Protein AF-A0A9P7WQH1-F1 (afdb_monomer)

Nearest PDB structures (foldseek):
  8s9p-assembly1_B  TM=4.451E-01  e=8.766E-03  Homo sapiens
  8tid-assembly1_w  TM=3.479E-01  e=2.066E-03  Tetrahymena thermophila
  6h9o-assembly1_A  TM=3.439E-01  e=3.437E-01  Escherichia coli K-12
  6h9o-assembly2_C  TM=2.510E-01  e=3.437E-01  Escherichia coli K-12
  8hhh-assembly1_Q  TM=2.451E-01  e=7.485E-01  Escherichia coli K-12

Sequence (245 aa):
MNVFSFVPTEDGGFFISSFSSTSWENIPPALNLAAKNAHSAGERFSSVSVGLDGNYFMATRKGNVQYGYTDFPHILKIIEDDNIANPTGALSINHFRWVTFAPDQEGFFACYVLSDGTERYGWDKIPESLEKVVENRSSISCVSMGQNGSWVVLSPGEEPMWERVPQKLEEILMQPEPVKSVYLSLDDERQWFMEYEDGRTLMLTPNAWNKKIKPHLDDPDTTALELEYAYALQANVGSSSYRVF

pLDDT: mean 84.39, std 17.13, range [31.58, 98.62]

Mean predicted aligned error: 7.85 Å

Radius of gyration: 18.53 Å; Cα contacts (8 Å, |Δi|>4): 446; chains: 1; bounding box: 40×56×44 Å

Secondary structure (DSSP, 8-state):
--EEEEE-STT-EEEEE-SS-EEEES--HHHHHHHHHHHHTT--EEEEEE-TTS-EEEEETTS-EEE--TTHHHHHHHHHHH-TT--SS---GGGEEEEEE-TTSS-EEEEEE-TTS-EEEEEES--HHHHHHHHT-S--SEEEE-GGG-EEEE-TTS--EEES--HHHHHHHTSS--EEEEEE-SS-TT-EEEEETTS-EEEE--HHHHHHHGGGSS-GGGHHHHHHHHHHHHHHTT-------

Structure (mmCIF, N/CA/C/O backbone):
data_AF-A0A9P7WQH1-F1
#
_entry.id   AF-A0A9P7WQH1-F1
#
loop_
_atom_site.group_PDB
_atom_site.id
_atom_site.type_symbol
_atom_site.label_atom_id
_atom_site.label_alt_id
_atom_site.label_comp_id
_atom_site.label_asym_id
_atom_site.label_entity_id
_atom_site.label_seq_id
_atom_site.pdbx_PDB_ins_code
_atom_site.Cartn_x
_atom_site.Cartn_y
_atom_site.Cartn_z
_atom_site.occupancy
_atom_site.B_iso_or_equiv
_atom_site.auth_seq_id
_atom_site.auth_comp_id
_atom_site.auth_asym_id
_atom_site.auth_atom_id
_atom_site.pdbx_PDB_model_num
ATOM 1 N N . MET A 1 1 ? 6.274 9.490 9.698 1.00 80.50 1 MET A N 1
ATOM 2 C CA . MET A 1 1 ? 5.250 8.842 8.848 1.00 80.50 1 MET A CA 1
ATOM 3 C C . MET A 1 1 ? 6.013 7.927 7.952 1.00 80.50 1 MET A C 1
ATOM 5 O O . MET A 1 1 ? 6.793 8.421 7.137 1.00 80.50 1 MET A O 1
ATOM 9 N N . ASN A 1 2 ? 5.799 6.637 8.141 1.00 91.38 2 ASN A N 1
ATOM 10 C CA . ASN A 1 2 ? 6.473 5.646 7.343 1.00 91.38 2 ASN A CA 1
ATOM 11 C C . ASN A 1 2 ? 5.650 5.406 6.072 1.00 91.38 2 ASN A C 1
ATOM 13 O O . ASN A 1 2 ? 4.421 5.374 6.088 1.00 91.38 2 ASN A O 1
ATOM 17 N N . VAL A 1 3 ? 6.343 5.294 4.949 1.00 95.19 3 VAL A N 1
ATOM 18 C CA . VAL A 1 3 ? 5.818 4.744 3.704 1.00 95.19 3 VAL A CA 1
ATOM 19 C C . VAL A 1 3 ? 6.344 3.325 3.643 1.00 95.19 3 VAL A C 1
ATOM 21 O O . VAL A 1 3 ? 7.560 3.138 3.649 1.00 95.19 3 VAL A O 1
ATOM 24 N N . PHE A 1 4 ? 5.447 2.349 3.604 1.00 97.12 4 PHE A N 1
ATOM 25 C CA . PHE A 1 4 ? 5.801 0.940 3.516 1.00 97.12 4 PHE A CA 1
ATOM 26 C C . PHE A 1 4 ? 5.142 0.315 2.284 1.00 97.12 4 PHE A C 1
ATOM 28 O O . PHE A 1 4 ? 4.069 0.737 1.872 1.00 97.12 4 PHE A O 1
ATOM 35 N N . SER A 1 5 ? 5.779 -0.680 1.681 1.00 97.56 5 SER A N 1
ATOM 36 C CA . SER A 1 5 ? 5.143 -1.557 0.698 1.00 97.56 5 SER A CA 1
ATOM 37 C C . SER A 1 5 ? 5.797 -2.921 0.769 1.00 97.56 5 SER A C 1
ATOM 39 O O . SER A 1 5 ? 7.025 -3.014 0.753 1.00 97.56 5 SER A O 1
ATOM 41 N N . PHE A 1 6 ? 4.985 -3.973 0.767 1.00 97.25 6 PHE A N 1
ATOM 42 C CA . PHE A 1 6 ? 5.465 -5.289 0.368 1.00 97.25 6 PHE A CA 1
ATOM 43 C C . PHE A 1 6 ? 5.782 -5.281 -1.126 1.00 97.25 6 PHE A C 1
ATOM 45 O O . PHE A 1 6 ? 5.206 -4.501 -1.891 1.00 97.25 6 PHE A O 1
ATOM 52 N N . VAL A 1 7 ? 6.734 -6.115 -1.521 1.00 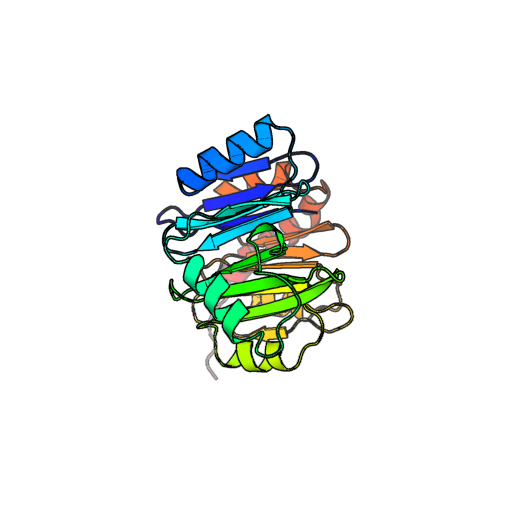96.25 7 VAL A N 1
ATOM 53 C CA . VAL A 1 7 ? 7.121 -6.304 -2.913 1.00 96.25 7 VAL A CA 1
ATOM 54 C C 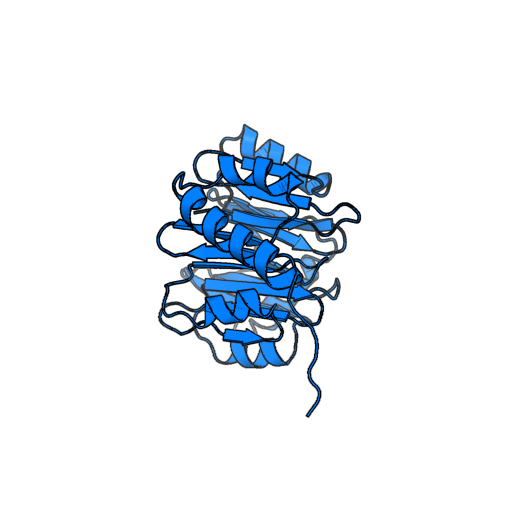. VAL A 1 7 ? 6.930 -7.778 -3.230 1.00 96.25 7 VAL A C 1
ATOM 56 O O . VAL A 1 7 ? 7.733 -8.596 -2.773 1.00 96.25 7 VAL A O 1
ATOM 59 N N . PRO A 1 8 ? 5.890 -8.120 -3.999 1.00 92.50 8 PRO A N 1
ATOM 60 C CA . PRO A 1 8 ? 5.596 -9.505 -4.295 1.00 92.50 8 PRO A CA 1
ATOM 61 C C . PRO A 1 8 ? 6.605 -10.057 -5.300 1.00 92.50 8 PRO A C 1
ATOM 63 O O . PRO A 1 8 ? 6.511 -9.815 -6.501 1.00 92.50 8 PRO A O 1
ATOM 66 N N . THR A 1 9 ? 7.609 -10.770 -4.804 1.00 89.06 9 THR A N 1
ATOM 67 C CA . THR A 1 9 ? 8.601 -11.473 -5.630 1.00 89.06 9 THR A CA 1
ATOM 68 C C . THR A 1 9 ? 8.804 -12.876 -5.075 1.00 89.06 9 THR A C 1
ATOM 70 O O . THR A 1 9 ? 8.421 -13.145 -3.944 1.00 89.06 9 THR A O 1
ATOM 73 N N . GLU A 1 10 ? 9.419 -13.778 -5.840 1.00 86.94 10 GLU A N 1
ATOM 74 C CA . GLU A 1 10 ? 9.671 -15.156 -5.380 1.00 86.94 10 GLU A CA 1
ATOM 75 C C . GLU A 1 10 ? 10.466 -15.202 -4.060 1.00 86.94 10 GLU A C 1
ATOM 77 O O . GLU A 1 10 ? 10.186 -16.023 -3.189 1.00 86.94 10 GLU A O 1
ATOM 82 N N . ASP A 1 11 ? 11.401 -14.266 -3.883 1.00 89.19 11 ASP A N 1
ATOM 83 C CA . ASP A 1 11 ? 12.212 -14.124 -2.669 1.00 89.19 11 ASP A CA 1
ATOM 84 C C . ASP A 1 11 ? 11.584 -13.178 -1.623 1.00 89.19 11 ASP A C 1
ATOM 86 O O . ASP A 1 11 ? 12.163 -12.942 -0.556 1.00 89.19 11 ASP A O 1
ATOM 90 N N . GLY A 1 12 ? 10.418 -12.607 -1.942 1.00 91.75 12 GLY A N 1
ATOM 91 C CA . GLY A 1 12 ? 9.793 -11.487 -1.253 1.00 91.75 12 GLY A CA 1
ATOM 92 C C . GLY A 1 12 ? 10.656 -10.217 -1.266 1.00 91.75 12 GLY A C 1
ATOM 93 O O . GLY A 1 12 ? 11.877 -10.231 -1.440 1.00 91.75 12 GLY A O 1
ATOM 94 N N . GLY A 1 13 ? 10.034 -9.072 -1.027 1.00 96.19 13 GLY A N 1
ATOM 95 C CA . GLY A 1 13 ? 10.763 -7.829 -0.815 1.00 96.19 13 GLY A CA 1
ATOM 96 C C . GLY A 1 13 ? 9.958 -6.787 -0.064 1.00 96.19 13 GLY A C 1
ATOM 97 O O . GLY A 1 13 ? 8.784 -6.969 0.261 1.00 96.19 13 GLY A O 1
ATOM 98 N N . PHE A 1 14 ? 10.603 -5.657 0.195 1.00 97.50 14 PHE A N 1
ATOM 99 C CA . PHE A 1 14 ? 9.960 -4.522 0.838 1.00 97.50 14 PHE A CA 1
ATOM 100 C C . PHE A 1 14 ? 10.516 -3.202 0.314 1.00 97.50 14 PHE A C 1
ATOM 102 O O . PHE A 1 14 ? 11.650 -3.106 -0.159 1.00 97.50 14 PHE A O 1
ATOM 109 N N . PHE A 1 15 ? 9.716 -2.159 0.475 1.00 98.06 15 PHE A N 1
ATOM 110 C CA . PHE A 1 15 ? 10.139 -0.773 0.425 1.00 98.06 15 PHE A CA 1
ATOM 111 C C . PHE A 1 15 ? 9.754 -0.114 1.745 1.00 98.06 15 PHE A C 1
ATOM 113 O O . PHE A 1 15 ? 8.616 -0.248 2.190 1.00 98.06 15 PHE A O 1
ATOM 120 N N . ILE A 1 16 ? 10.679 0.620 2.361 1.00 96.94 16 ILE A N 1
ATOM 121 C CA . ILE A 1 16 ? 10.392 1.442 3.532 1.00 96.94 16 ILE A CA 1
ATOM 122 C C . ILE A 1 16 ? 11.072 2.801 3.426 1.00 96.94 16 ILE A C 1
ATOM 124 O O . ILE A 1 16 ? 12.261 2.913 3.130 1.00 96.94 16 ILE A O 1
ATOM 128 N N . SER A 1 17 ? 10.319 3.856 3.711 1.00 94.88 17 SER A N 1
ATOM 129 C CA . SER A 1 17 ? 10.855 5.199 3.880 1.00 94.88 17 SER A CA 1
ATOM 130 C C . SER A 1 17 ? 10.241 5.867 5.088 1.00 94.88 17 SER A C 1
ATOM 132 O O . SER A 1 17 ? 9.029 5.853 5.255 1.00 94.88 17 SER A O 1
ATOM 134 N N . SER A 1 18 ? 11.062 6.565 5.852 1.00 91.00 18 SER A N 1
ATOM 135 C CA . SER A 1 18 ? 10.632 7.489 6.894 1.00 91.00 18 SER A CA 1
ATOM 136 C C . SER A 1 18 ? 11.146 8.896 6.606 1.00 91.00 18 SER A C 1
ATOM 138 O O . SER A 1 18 ? 11.592 9.196 5.491 1.00 91.00 18 SER A O 1
ATOM 140 N N . PHE A 1 19 ? 11.062 9.797 7.587 1.00 81.44 19 PHE A N 1
ATOM 141 C CA . PHE A 1 19 ? 11.585 11.154 7.424 1.00 81.44 19 PHE A CA 1
ATOM 142 C C . PHE A 1 19 ? 13.111 11.208 7.354 1.00 81.44 19 PHE A C 1
ATOM 144 O O . PHE A 1 19 ? 13.653 12.148 6.765 1.00 81.44 19 PHE A O 1
ATOM 151 N N . SER A 1 20 ? 13.783 10.246 7.984 1.00 83.12 20 SER A N 1
ATOM 152 C CA . SER A 1 20 ? 15.231 10.259 8.197 1.00 83.12 20 SER A CA 1
ATOM 153 C C . SER A 1 20 ? 15.985 9.310 7.271 1.00 83.12 20 SER A C 1
ATOM 155 O O . SER A 1 20 ? 17.174 9.514 7.032 1.00 83.12 20 SER A O 1
ATOM 157 N N . SER A 1 21 ? 15.323 8.275 6.750 1.00 90.94 21 SER A N 1
ATOM 158 C CA . SER A 1 21 ? 16.003 7.229 5.994 1.00 90.94 21 SER A CA 1
ATOM 159 C C . SER A 1 21 ? 15.061 6.431 5.092 1.00 90.94 21 SER A C 1
ATOM 161 O O . SER A 1 21 ? 13.841 6.446 5.251 1.00 90.94 21 SER A O 1
ATOM 163 N N . THR A 1 22 ? 15.647 5.750 4.110 1.00 94.00 22 THR A N 1
ATOM 164 C CA . THR A 1 22 ? 14.930 4.933 3.131 1.00 94.00 22 THR A CA 1
ATOM 165 C C . THR A 1 22 ? 15.741 3.675 2.851 1.00 94.00 22 THR A C 1
ATOM 167 O O . THR A 1 22 ? 16.967 3.740 2.760 1.00 94.00 22 THR A O 1
ATOM 170 N N . SER A 1 23 ? 15.064 2.543 2.694 1.00 95.75 23 SER A N 1
ATOM 171 C CA . SER A 1 23 ? 15.665 1.269 2.314 1.00 95.75 23 SER A CA 1
ATOM 172 C C . SER A 1 23 ? 14.660 0.413 1.565 1.00 95.75 23 SER A C 1
ATOM 174 O O . SER A 1 23 ? 13.448 0.573 1.702 1.00 95.75 23 SER A O 1
ATOM 176 N N . TRP A 1 24 ? 15.165 -0.487 0.740 1.00 97.25 24 TRP A N 1
ATOM 177 C CA . TRP A 1 24 ? 14.345 -1.411 -0.019 1.00 97.25 24 TRP A CA 1
ATOM 178 C C . TRP A 1 24 ? 15.149 -2.650 -0.383 1.00 97.25 24 TRP A C 1
ATOM 180 O O . TRP A 1 24 ? 16.379 -2.623 -0.476 1.00 97.25 24 TRP A O 1
ATOM 190 N N . GLU A 1 25 ? 14.433 -3.734 -0.631 1.00 96.75 25 GLU A N 1
ATOM 191 C CA . GLU A 1 25 ? 14.981 -5.020 -1.028 1.00 96.75 25 GLU A CA 1
ATOM 192 C C . GLU A 1 25 ? 14.073 -5.648 -2.082 1.00 96.75 25 GLU A C 1
ATOM 194 O O . GLU A 1 25 ? 12.852 -5.565 -1.978 1.00 96.75 25 GLU A O 1
ATOM 199 N N . ASN A 1 26 ? 14.689 -6.234 -3.112 1.00 95.62 26 ASN A N 1
ATOM 200 C CA . ASN A 1 26 ? 14.019 -6.976 -4.184 1.00 95.62 26 ASN A CA 1
ATOM 201 C C . ASN A 1 26 ? 12.905 -6.216 -4.938 1.00 95.62 26 ASN A C 1
ATOM 203 O O . ASN A 1 26 ? 12.045 -6.836 -5.547 1.00 95.62 26 ASN A O 1
ATOM 207 N N . ILE A 1 27 ? 12.938 -4.876 -4.971 1.00 96.25 27 ILE A N 1
ATOM 208 C CA . ILE A 1 27 ? 11.991 -4.062 -5.760 1.00 96.25 27 ILE A CA 1
ATOM 209 C C . ILE A 1 27 ? 12.222 -4.170 -7.283 1.00 96.25 27 ILE A C 1
ATOM 211 O O . ILE A 1 27 ? 13.366 -4.361 -7.716 1.00 96.25 27 ILE A O 1
ATOM 215 N N . PRO A 1 28 ? 11.181 -3.941 -8.114 1.00 94.88 28 PRO A N 1
ATOM 216 C CA . PRO A 1 28 ? 11.304 -3.904 -9.571 1.00 94.88 28 PRO A CA 1
ATOM 217 C C . PRO A 1 28 ? 12.428 -2.965 -10.051 1.00 94.88 28 PRO A C 1
ATOM 219 O O . PRO A 1 28 ? 12.571 -1.864 -9.509 1.00 94.88 28 PRO A O 1
ATOM 222 N N . PRO A 1 29 ? 13.211 -3.319 -11.093 1.00 94.38 29 PRO A N 1
ATOM 223 C CA . PRO A 1 29 ? 14.346 -2.506 -11.546 1.00 94.38 29 PRO A CA 1
ATOM 224 C C . PRO A 1 29 ? 13.988 -1.056 -11.900 1.00 94.38 29 PRO A C 1
ATOM 226 O O . PRO A 1 29 ? 14.750 -0.138 -11.589 1.00 94.38 29 PRO A O 1
ATOM 229 N N . ALA A 1 30 ? 12.821 -0.843 -12.512 1.00 93.06 30 ALA A N 1
ATOM 230 C CA . ALA A 1 30 ? 12.318 0.489 -12.836 1.00 93.06 30 ALA A CA 1
ATOM 231 C C . ALA A 1 30 ? 11.986 1.299 -11.568 1.00 93.06 30 ALA A C 1
ATOM 233 O O . ALA A 1 30 ? 12.438 2.440 -11.447 1.00 93.06 30 ALA A O 1
ATOM 234 N N . LEU A 1 31 ? 11.323 0.687 -10.575 1.00 95.31 31 LEU A N 1
ATOM 235 C CA . LEU A 1 31 ? 11.093 1.305 -9.264 1.00 95.31 31 LEU A CA 1
ATOM 236 C C . LEU A 1 31 ? 12.416 1.596 -8.538 1.00 95.31 31 LEU A C 1
ATOM 238 O O . LEU A 1 31 ? 12.563 2.648 -7.928 1.00 95.31 31 LEU A O 1
ATOM 242 N N . ASN A 1 32 ? 13.415 0.717 -8.644 1.00 96.62 32 ASN A N 1
ATOM 243 C CA . ASN A 1 32 ? 14.737 0.934 -8.049 1.00 96.62 32 ASN A CA 1
ATOM 244 C C . ASN A 1 32 ? 15.437 2.163 -8.632 1.00 96.62 32 ASN A C 1
ATOM 246 O O . ASN A 1 32 ? 15.999 2.969 -7.892 1.00 96.62 32 ASN A O 1
ATOM 250 N N . LEU A 1 33 ? 15.394 2.329 -9.955 1.00 95.19 33 LEU A N 1
ATOM 251 C CA . LEU A 1 33 ? 15.940 3.515 -10.609 1.00 95.19 33 LEU A CA 1
ATOM 252 C C . LEU A 1 33 ? 15.173 4.780 -10.192 1.00 95.19 33 LEU A C 1
ATOM 254 O O . LEU A 1 33 ? 15.794 5.782 -9.835 1.00 95.19 33 LEU A O 1
ATOM 258 N N . ALA A 1 34 ? 13.840 4.713 -10.178 1.00 94.56 34 ALA A N 1
ATOM 259 C CA . ALA A 1 34 ? 12.959 5.796 -9.748 1.00 94.56 34 ALA A CA 1
ATOM 260 C C . ALA A 1 34 ? 13.247 6.248 -8.307 1.00 94.56 34 ALA A C 1
ATOM 262 O O . ALA A 1 34 ? 13.467 7.437 -8.057 1.00 94.56 34 ALA A O 1
ATOM 263 N N . ALA A 1 35 ? 13.314 5.294 -7.376 1.00 95.56 35 ALA A N 1
ATOM 264 C CA . ALA A 1 35 ? 13.577 5.532 -5.964 1.00 95.56 35 ALA A CA 1
ATOM 265 C C . ALA A 1 35 ? 14.978 6.112 -5.733 1.00 95.56 35 ALA A C 1
ATOM 267 O O . ALA A 1 35 ? 15.121 7.077 -4.984 1.00 95.56 35 ALA A O 1
ATOM 268 N N . LYS A 1 36 ? 16.008 5.596 -6.421 1.00 96.06 36 LYS A N 1
ATOM 269 C CA . LYS A 1 36 ? 17.368 6.160 -6.363 1.00 96.06 36 LYS A CA 1
ATOM 270 C C . LYS A 1 36 ? 17.401 7.609 -6.833 1.00 96.06 36 LYS A C 1
ATOM 272 O O . LYS A 1 36 ? 17.973 8.445 -6.142 1.00 96.06 36 LYS A O 1
ATOM 277 N N . ASN A 1 37 ? 16.759 7.914 -7.960 1.00 94.88 37 ASN A N 1
ATOM 278 C CA . ASN A 1 37 ? 16.714 9.273 -8.497 1.00 94.88 37 ASN A CA 1
ATOM 279 C C . ASN A 1 37 ? 16.004 10.237 -7.536 1.00 94.88 37 ASN A C 1
ATOM 281 O O . ASN A 1 37 ? 16.542 11.303 -7.235 1.00 94.88 37 ASN A O 1
ATOM 285 N N . ALA A 1 38 ? 14.839 9.847 -7.005 1.00 94.12 38 ALA A N 1
ATOM 286 C CA . ALA A 1 38 ? 14.097 10.642 -6.026 1.00 94.12 38 ALA A CA 1
ATOM 287 C C . ALA A 1 38 ? 14.914 10.869 -4.741 1.00 94.12 38 ALA A C 1
ATOM 289 O O . ALA A 1 38 ? 15.030 12.000 -4.264 1.00 94.12 38 ALA A O 1
ATOM 290 N N . HIS A 1 39 ? 15.551 9.816 -4.221 1.00 92.44 39 HIS A N 1
ATOM 291 C CA . HIS A 1 39 ? 16.397 9.892 -3.032 1.00 92.44 39 HIS A CA 1
ATOM 292 C C . HIS A 1 39 ? 17.616 10.805 -3.250 1.00 92.44 39 HIS A C 1
ATOM 294 O O . HIS A 1 39 ? 17.878 11.690 -2.437 1.00 92.44 39 HIS A O 1
ATOM 300 N N . SER A 1 40 ? 18.328 10.669 -4.377 1.00 93.38 40 SER A N 1
ATOM 301 C CA . SER A 1 40 ? 19.457 11.545 -4.734 1.00 93.38 40 SER A CA 1
ATOM 302 C C . SER A 1 40 ? 19.047 13.008 -4.942 1.00 93.38 40 SER A C 1
ATOM 304 O O . SER A 1 40 ? 19.851 13.904 -4.697 1.00 93.38 40 SER A O 1
ATOM 306 N N . ALA A 1 41 ? 17.799 13.266 -5.339 1.00 93.56 41 ALA A N 1
ATOM 307 C CA . ALA A 1 41 ? 17.226 14.609 -5.444 1.00 93.56 41 ALA A CA 1
ATOM 308 C C . ALA A 1 41 ? 16.693 15.169 -4.103 1.00 93.56 41 ALA A C 1
ATOM 310 O O . ALA A 1 41 ? 16.090 16.254 -4.073 1.00 93.56 41 ALA A O 1
ATOM 311 N N . GLY A 1 42 ? 16.891 14.446 -2.991 1.00 91.44 42 GLY A N 1
ATOM 312 C CA . GLY A 1 42 ? 16.421 14.829 -1.657 1.00 91.44 42 GLY A CA 1
ATOM 313 C C . GLY A 1 42 ? 14.896 14.855 -1.541 1.00 91.44 42 GLY A C 1
ATOM 314 O O . GLY A 1 42 ? 14.340 15.640 -0.769 1.00 91.44 42 GLY A O 1
ATOM 315 N N . GLU A 1 43 ? 14.197 14.069 -2.358 1.00 93.19 43 GLU A N 1
ATOM 316 C CA . GLU A 1 43 ? 12.745 13.969 -2.312 1.00 93.19 43 GLU A CA 1
ATOM 317 C C . GLU A 1 43 ? 12.289 13.022 -1.212 1.00 93.19 43 GLU A C 1
ATOM 319 O O . GLU A 1 43 ? 12.960 12.054 -0.863 1.00 93.19 43 GLU A O 1
ATOM 324 N N . ARG A 1 44 ? 11.110 13.315 -0.664 1.00 92.69 44 ARG A N 1
ATOM 325 C CA . ARG A 1 44 ? 10.477 12.481 0.353 1.00 92.69 44 ARG A CA 1
ATOM 326 C C . ARG A 1 44 ? 9.333 11.721 -0.278 1.00 92.69 44 ARG A C 1
ATOM 328 O O . ARG A 1 44 ? 8.443 12.349 -0.848 1.00 92.69 44 ARG A O 1
ATOM 335 N N . PHE A 1 45 ? 9.340 10.407 -0.130 1.00 94.62 45 PHE A N 1
ATOM 336 C CA . PHE A 1 45 ? 8.244 9.555 -0.566 1.00 94.62 45 PHE A CA 1
ATOM 337 C C . PHE A 1 45 ? 6.980 9.876 0.243 1.00 94.62 45 PHE A C 1
ATOM 339 O O . PHE A 1 45 ? 7.043 10.170 1.440 1.00 94.62 45 PHE A O 1
ATOM 346 N N . SER A 1 46 ? 5.834 9.883 -0.430 1.00 94.19 46 SER A N 1
ATOM 347 C CA . SER A 1 46 ? 4.511 10.033 0.187 1.00 94.19 46 SER A CA 1
ATOM 348 C C . SER A 1 46 ? 3.665 8.776 0.043 1.00 94.19 46 SER A C 1
ATOM 350 O O . SER A 1 46 ? 2.827 8.529 0.900 1.00 94.19 46 SER A O 1
ATOM 352 N N . SER A 1 47 ? 3.896 7.985 -1.005 1.00 95.31 47 SER A N 1
ATOM 353 C CA . SER A 1 47 ? 3.243 6.697 -1.220 1.00 95.31 47 SER A CA 1
ATOM 354 C C . SER A 1 47 ? 4.111 5.835 -2.132 1.00 95.31 47 SER A C 1
ATOM 356 O O . SER A 1 47 ? 4.723 6.348 -3.072 1.00 95.31 47 SER A O 1
ATOM 358 N N . VAL A 1 48 ? 4.175 4.541 -1.835 1.00 96.75 48 VAL A N 1
ATOM 359 C CA . VAL A 1 48 ? 4.744 3.507 -2.699 1.00 96.75 48 VAL A CA 1
ATOM 360 C C . VAL A 1 48 ? 3.840 2.291 -2.592 1.00 96.75 48 VAL A C 1
ATOM 362 O O . VAL A 1 48 ? 3.453 1.923 -1.486 1.00 96.75 48 VAL A O 1
ATOM 365 N N . SER A 1 49 ? 3.518 1.675 -3.721 1.00 95.69 49 SER A N 1
ATOM 366 C CA . SER A 1 49 ? 2.853 0.376 -3.772 1.00 95.69 49 SER A CA 1
ATOM 367 C C . SER A 1 49 ? 3.385 -0.440 -4.940 1.00 95.69 49 SER A C 1
ATOM 369 O O . SER A 1 49 ? 3.775 0.114 -5.973 1.00 95.69 49 SER A O 1
ATOM 371 N N . VAL A 1 50 ? 3.432 -1.758 -4.762 1.00 95.00 50 VAL A N 1
ATOM 372 C CA . VAL A 1 50 ? 3.910 -2.704 -5.772 1.00 95.00 50 VAL A CA 1
ATOM 373 C C . VAL A 1 50 ? 2.902 -3.842 -5.910 1.00 95.00 50 VAL A C 1
ATOM 375 O O . VAL A 1 50 ? 2.542 -4.464 -4.916 1.00 95.00 50 VAL A O 1
ATOM 378 N N . GLY A 1 51 ? 2.435 -4.085 -7.133 1.00 93.12 51 GLY A N 1
ATOM 379 C CA . GLY A 1 51 ? 1.561 -5.200 -7.500 1.00 93.12 51 GLY A CA 1
ATOM 380 C C . GLY A 1 51 ? 2.346 -6.447 -7.923 1.00 93.12 51 GLY A C 1
ATOM 381 O O . GLY A 1 51 ? 3.560 -6.384 -8.124 1.00 93.12 51 GLY A O 1
ATOM 382 N N . LEU A 1 52 ? 1.644 -7.575 -8.085 1.00 90.56 52 LEU A N 1
ATOM 383 C CA . LEU A 1 52 ? 2.228 -8.906 -8.339 1.00 90.56 52 LEU A CA 1
ATOM 384 C C . LEU A 1 52 ? 3.151 -8.994 -9.569 1.00 90.56 52 LEU A C 1
ATOM 386 O O . LEU A 1 52 ? 4.114 -9.752 -9.543 1.00 90.56 52 LEU A O 1
ATOM 390 N N . ASP A 1 53 ? 2.921 -8.195 -10.614 1.00 86.88 53 ASP A N 1
ATOM 391 C CA . ASP A 1 53 ? 3.714 -8.264 -11.858 1.00 86.88 53 ASP A CA 1
ATOM 392 C C . ASP A 1 53 ? 4.895 -7.281 -11.891 1.00 86.88 53 ASP A C 1
ATOM 394 O O . ASP A 1 53 ? 5.407 -6.919 -12.951 1.00 86.88 53 ASP A O 1
ATOM 398 N N . GLY A 1 54 ? 5.304 -6.766 -10.728 1.00 87.81 54 GLY A N 1
ATOM 399 C CA . GLY A 1 54 ? 6.315 -5.707 -10.631 1.00 87.81 54 GLY A CA 1
ATOM 400 C C . GLY A 1 54 ? 5.816 -4.331 -11.087 1.00 87.81 54 GLY A C 1
ATOM 401 O O . GLY A 1 54 ? 6.582 -3.364 -11.142 1.00 87.81 54 GLY A O 1
ATOM 402 N N . ASN A 1 55 ? 4.520 -4.240 -11.368 1.00 89.75 55 ASN A N 1
ATOM 403 C CA . ASN A 1 55 ? 3.772 -3.006 -11.488 1.00 89.75 55 ASN A CA 1
ATOM 404 C C . ASN A 1 55 ? 3.916 -2.185 -10.209 1.00 89.75 55 ASN A C 1
ATOM 406 O O . ASN A 1 55 ? 3.877 -2.729 -9.110 1.00 89.75 55 ASN A O 1
ATOM 410 N N . TYR A 1 56 ? 4.097 -0.874 -10.332 1.00 93.25 56 TYR A N 1
ATOM 411 C CA . TYR A 1 56 ? 4.294 -0.025 -9.164 1.00 93.25 56 TYR A CA 1
ATOM 412 C C . TYR A 1 56 ? 3.666 1.348 -9.336 1.00 93.25 56 TYR A C 1
ATOM 414 O O . TYR A 1 56 ? 3.537 1.852 -10.455 1.00 93.25 56 TYR A O 1
ATOM 422 N N . PHE A 1 57 ? 3.360 1.965 -8.201 1.00 94.00 57 PHE A N 1
ATOM 423 C CA . PHE A 1 57 ? 3.054 3.379 -8.057 1.00 94.00 57 PHE A CA 1
ATOM 424 C C . PHE A 1 57 ? 4.013 3.981 -7.031 1.00 94.00 57 PHE A C 1
ATOM 426 O O . PHE A 1 57 ? 4.302 3.384 -5.995 1.00 94.00 57 PHE A O 1
ATOM 433 N N . MET A 1 58 ? 4.529 5.169 -7.322 1.00 95.19 58 MET A N 1
ATOM 434 C CA . MET A 1 58 ? 5.407 5.919 -6.436 1.00 95.19 58 MET A CA 1
ATOM 435 C C . MET A 1 58 ? 5.053 7.396 -6.527 1.00 95.19 58 MET A C 1
ATOM 437 O O . MET A 1 58 ? 5.091 7.974 -7.609 1.00 95.19 58 MET A O 1
ATOM 441 N N . ALA A 1 59 ? 4.789 8.023 -5.388 1.00 93.81 59 ALA A N 1
ATOM 442 C CA . ALA A 1 59 ? 4.589 9.461 -5.280 1.00 93.81 59 ALA A CA 1
ATOM 443 C C . ALA A 1 59 ? 5.572 10.071 -4.275 1.00 93.81 59 ALA A C 1
ATOM 445 O O . ALA A 1 59 ? 5.910 9.462 -3.252 1.00 93.81 59 ALA A O 1
ATOM 446 N N . THR A 1 60 ? 6.016 11.297 -4.552 1.00 94.06 60 THR A N 1
ATOM 447 C CA . THR A 1 60 ? 6.823 12.105 -3.632 1.00 94.06 60 THR A CA 1
ATOM 448 C C . THR A 1 60 ? 6.076 13.360 -3.195 1.00 94.06 60 THR A C 1
ATOM 450 O O . THR A 1 60 ? 5.188 13.869 -3.875 1.00 94.06 60 THR A O 1
ATOM 453 N N . ARG A 1 61 ? 6.489 13.941 -2.065 1.00 87.75 61 ARG A N 1
ATOM 454 C CA . ARG A 1 61 ? 5.918 15.188 -1.530 1.00 87.75 61 ARG A CA 1
ATOM 455 C C . ARG A 1 61 ? 6.131 16.412 -2.425 1.00 87.75 61 ARG A C 1
ATOM 457 O O . ARG A 1 61 ? 5.502 17.435 -2.181 1.00 87.75 61 ARG A O 1
ATOM 464 N N . LYS A 1 62 ? 7.014 16.335 -3.428 1.00 86.62 62 LYS A N 1
ATOM 465 C CA . LYS A 1 62 ? 7.162 17.387 -4.449 1.00 86.62 62 LYS A CA 1
ATOM 466 C C . LYS A 1 62 ? 6.122 17.265 -5.573 1.00 86.62 62 LYS A C 1
ATOM 468 O O . LYS A 1 62 ? 6.142 18.080 -6.486 1.00 86.62 62 LYS A O 1
ATOM 473 N N . GLY A 1 63 ? 5.234 16.270 -5.503 1.00 81.38 63 GLY A N 1
ATOM 474 C CA . GLY A 1 63 ? 4.243 15.981 -6.537 1.00 81.38 63 GLY A CA 1
ATOM 475 C C . GLY A 1 63 ? 4.796 15.159 -7.699 1.00 81.38 63 GLY A C 1
ATOM 476 O O . GLY A 1 63 ? 4.107 15.008 -8.701 1.00 81.38 63 GLY A O 1
ATOM 477 N N . ASN A 1 64 ? 6.019 14.623 -7.589 1.00 79.94 64 ASN A N 1
ATOM 478 C CA . ASN A 1 64 ? 6.547 13.721 -8.606 1.00 79.94 64 ASN A CA 1
ATOM 479 C C . ASN A 1 64 ? 5.891 12.357 -8.442 1.00 79.94 64 ASN A C 1
ATOM 481 O O . ASN A 1 64 ? 6.058 11.706 -7.408 1.00 79.94 64 ASN A O 1
ATOM 485 N N . VAL A 1 65 ? 5.175 11.930 -9.476 1.00 80.94 65 VAL A N 1
ATOM 486 C CA . VAL A 1 65 ? 4.534 10.621 -9.531 1.00 80.94 65 VAL A CA 1
ATOM 487 C C . VAL A 1 65 ? 5.178 9.795 -10.639 1.00 80.94 65 VAL A C 1
ATOM 489 O O . VAL A 1 65 ? 5.367 10.272 -11.757 1.00 80.94 65 VAL A O 1
ATOM 492 N N . GLN A 1 66 ? 5.544 8.557 -10.321 1.00 83.81 66 GLN A N 1
ATOM 493 C CA . GLN A 1 66 ? 6.056 7.571 -11.267 1.00 83.81 66 GLN A CA 1
ATOM 494 C C . GLN A 1 66 ? 5.270 6.274 -11.131 1.00 83.81 66 GLN A C 1
ATOM 496 O O . GLN A 1 66 ? 4.859 5.895 -10.036 1.00 83.81 66 GLN A O 1
ATOM 501 N N . TYR A 1 67 ? 5.102 5.573 -12.244 1.00 81.38 67 TYR A N 1
ATOM 502 C CA . TYR A 1 67 ? 4.413 4.295 -12.284 1.00 81.38 67 TYR A CA 1
ATOM 503 C C . TYR A 1 67 ? 5.068 3.376 -13.314 1.00 81.38 67 TYR A C 1
ATOM 505 O O . TYR A 1 67 ? 5.592 3.838 -14.327 1.00 81.38 67 TYR A O 1
ATOM 513 N N . GLY A 1 68 ? 5.053 2.077 -13.030 1.00 77.31 68 GLY A N 1
ATOM 514 C CA . GLY A 1 68 ? 5.539 1.027 -13.934 1.00 77.31 68 GLY A CA 1
ATOM 515 C C . GLY A 1 68 ? 4.433 0.320 -14.712 1.00 77.31 68 GLY A C 1
ATOM 516 O O . GLY A 1 68 ? 4.718 -0.641 -15.413 1.00 77.31 68 GLY A O 1
ATOM 517 N N . TYR A 1 69 ? 3.185 0.763 -14.551 1.00 68.88 69 TYR A N 1
ATOM 518 C CA . TYR A 1 69 ? 1.997 0.073 -15.045 1.00 68.88 69 TYR A CA 1
ATOM 519 C C . TYR A 1 69 ? 1.815 0.296 -16.553 1.00 68.88 69 TYR A C 1
ATOM 521 O O . TYR A 1 69 ? 1.620 1.433 -16.990 1.00 68.88 69 TYR A O 1
ATOM 529 N N . THR A 1 70 ? 1.855 -0.775 -17.351 1.00 58.94 70 THR A N 1
ATOM 530 C CA . THR A 1 70 ? 1.564 -0.708 -18.797 1.00 58.94 70 THR A CA 1
ATOM 531 C C . THR A 1 70 ? 0.125 -0.278 -19.081 1.00 58.94 70 THR A C 1
ATOM 533 O O . THR A 1 70 ? -0.113 0.385 -20.088 1.00 58.94 70 THR A O 1
ATOM 536 N N . ASP A 1 71 ? -0.797 -0.544 -18.151 1.00 58.84 71 ASP A N 1
ATOM 537 C CA . ASP A 1 71 ? -2.217 -0.202 -18.257 1.00 58.84 71 ASP A CA 1
ATOM 538 C C . ASP A 1 71 ? -2.627 0.975 -17.356 1.00 58.84 71 ASP A C 1
ATOM 540 O O . ASP A 1 71 ? -3.795 1.135 -17.021 1.00 58.84 71 ASP A O 1
ATOM 544 N N . PHE A 1 72 ? -1.708 1.874 -16.969 1.00 66.38 72 PHE A N 1
ATOM 545 C CA . PHE A 1 72 ? -2.101 3.089 -16.222 1.00 66.38 72 PHE A CA 1
ATOM 546 C C . PHE A 1 72 ? -3.143 3.954 -16.951 1.00 66.38 72 PHE A C 1
ATOM 548 O O . PHE A 1 72 ? -4.007 4.534 -16.289 1.00 66.38 72 PHE A O 1
ATOM 555 N N . PRO A 1 73 ? -3.150 4.011 -18.299 1.00 62.12 73 PRO A N 1
ATOM 556 C CA . PRO A 1 73 ? -4.261 4.606 -19.031 1.00 62.12 73 PRO A CA 1
ATOM 557 C C . PRO A 1 73 ? -5.631 4.001 -18.686 1.00 62.12 73 PRO A C 1
ATOM 559 O O . PRO A 1 73 ? -6.620 4.715 -18.774 1.00 62.12 73 PRO A O 1
ATOM 562 N N . HIS A 1 74 ? -5.708 2.734 -18.262 1.00 68.62 74 HIS A N 1
ATOM 563 C CA . HIS A 1 74 ? -6.942 2.102 -17.789 1.00 68.62 74 HIS A CA 1
ATOM 564 C C . HIS A 1 74 ? -7.406 2.690 -16.452 1.00 68.62 74 HIS A C 1
ATOM 566 O O . HIS A 1 74 ? -8.572 3.041 -16.328 1.00 68.62 74 HIS A O 1
ATOM 572 N N . ILE A 1 75 ? -6.490 2.895 -15.495 1.00 70.94 75 ILE A N 1
ATOM 573 C CA . ILE A 1 75 ? -6.783 3.553 -14.207 1.00 70.94 75 ILE A CA 1
ATOM 574 C C . ILE A 1 75 ? -7.341 4.959 -14.442 1.00 70.94 75 ILE A C 1
ATOM 576 O O . ILE A 1 75 ? -8.376 5.325 -13.890 1.00 70.94 75 ILE A O 1
ATOM 580 N N . LEU A 1 76 ? -6.667 5.738 -15.295 1.00 69.62 76 LEU A N 1
ATOM 581 C CA . LEU A 1 76 ? -7.127 7.075 -15.671 1.00 69.62 76 LEU A CA 1
ATOM 582 C C . LEU A 1 76 ? -8.494 7.020 -16.343 1.00 69.62 76 LEU A C 1
ATOM 584 O O . LEU A 1 76 ? -9.370 7.789 -15.971 1.00 69.62 76 LEU A O 1
ATOM 588 N N . LYS A 1 77 ? -8.689 6.086 -17.276 1.00 70.12 77 LYS A N 1
ATOM 5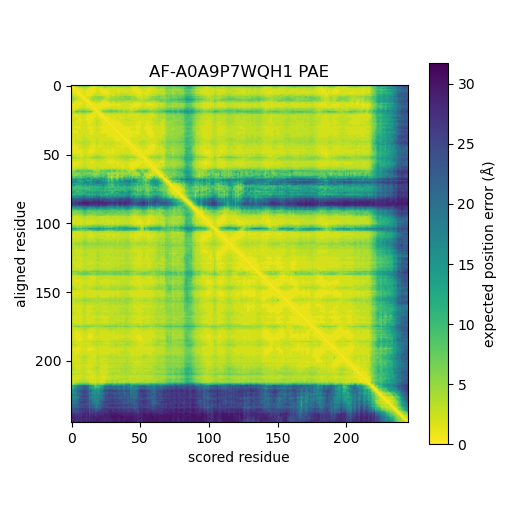89 C CA . LYS A 1 77 ? -9.942 5.936 -18.008 1.00 70.12 77 LYS A CA 1
ATOM 590 C C . LYS A 1 77 ? -11.111 5.554 -17.100 1.00 70.12 77 LYS A C 1
ATOM 592 O O . LYS A 1 77 ? -12.155 6.172 -17.216 1.00 70.12 77 LYS A O 1
ATOM 597 N N . ILE A 1 78 ? -10.947 4.589 -16.194 1.00 67.12 78 ILE A N 1
ATOM 598 C CA . ILE A 1 78 ? -11.997 4.211 -15.231 1.00 67.12 78 ILE A CA 1
ATOM 599 C C . ILE A 1 78 ? -12.403 5.423 -14.397 1.00 67.12 78 ILE A C 1
ATOM 601 O O . ILE A 1 78 ? -13.583 5.703 -14.226 1.00 67.12 78 ILE A O 1
ATOM 605 N N . ILE A 1 79 ? -11.420 6.195 -13.937 1.00 67.31 79 ILE A N 1
ATOM 606 C CA . ILE A 1 79 ? -11.684 7.374 -13.119 1.00 67.31 79 ILE A CA 1
ATOM 607 C C . ILE A 1 79 ? -12.305 8.512 -13.951 1.00 67.31 79 ILE A C 1
ATOM 609 O O . ILE A 1 79 ? -13.139 9.262 -13.445 1.00 67.31 79 ILE A O 1
ATOM 613 N N . GLU A 1 80 ? -11.922 8.669 -15.218 1.00 69.69 80 GLU A N 1
ATOM 614 C CA . GLU A 1 80 ? -12.561 9.604 -16.150 1.00 69.69 80 GLU A CA 1
ATOM 615 C C . GLU A 1 80 ? -14.014 9.202 -16.446 1.00 69.69 80 GLU A C 1
ATOM 617 O O . GLU A 1 80 ? -14.888 10.070 -16.449 1.00 69.69 80 GLU A O 1
ATOM 622 N N . ASP A 1 81 ? -14.276 7.906 -16.627 1.00 65.94 81 ASP A N 1
ATOM 623 C CA . ASP A 1 81 ? -15.597 7.346 -16.913 1.00 65.94 81 ASP A CA 1
ATOM 624 C C . ASP A 1 81 ? -16.532 7.439 -15.686 1.00 65.94 81 ASP A C 1
ATOM 626 O O . ASP A 1 81 ? -17.706 7.767 -15.855 1.00 65.94 81 ASP A O 1
ATOM 630 N N . ASP A 1 82 ? -16.024 7.270 -14.457 1.00 62.84 82 ASP A N 1
ATOM 631 C CA . ASP A 1 82 ? -16.776 7.498 -13.205 1.00 62.84 82 ASP A CA 1
ATOM 632 C C . ASP A 1 82 ? -17.045 8.990 -12.932 1.00 62.84 82 ASP A C 1
ATOM 634 O O . ASP A 1 82 ? -18.025 9.360 -12.275 1.00 62.84 82 ASP A O 1
ATOM 638 N N . ASN A 1 83 ? -16.232 9.890 -13.496 1.00 54.81 83 ASN A N 1
ATOM 639 C CA . ASN A 1 83 ? -16.460 11.337 -13.474 1.00 54.81 83 ASN A CA 1
ATOM 640 C C . ASN A 1 83 ? -17.488 11.779 -14.540 1.00 54.81 83 ASN A C 1
ATOM 642 O O . ASN A 1 83 ? -17.293 12.774 -15.245 1.00 54.81 83 ASN A O 1
ATOM 646 N N . ILE A 1 84 ? -18.656 11.118 -14.586 1.00 48.38 84 ILE A N 1
ATOM 647 C CA . ILE A 1 84 ? -19.816 11.450 -15.451 1.00 48.38 84 ILE A CA 1
ATOM 648 C C . ILE A 1 84 ? -20.272 12.924 -15.291 1.00 48.38 84 ILE A C 1
ATOM 650 O O . ILE A 1 84 ? -20.971 13.471 -16.145 1.00 48.38 84 ILE A O 1
ATOM 654 N N . ALA A 1 85 ? -19.817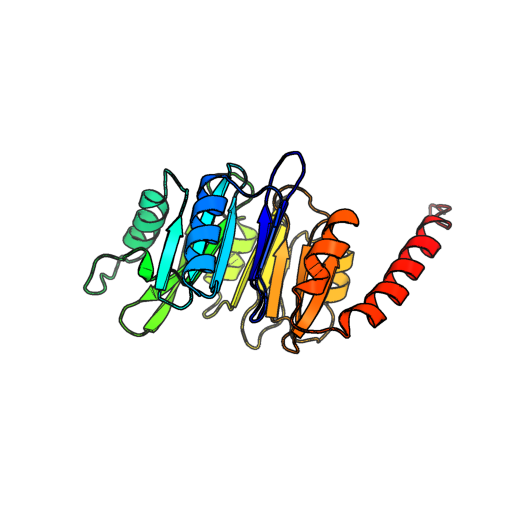 13.622 -14.246 1.00 41.12 85 ALA A N 1
ATOM 655 C CA . ALA A 1 85 ? -19.999 15.057 -14.047 1.00 41.12 85 ALA A CA 1
ATOM 656 C C . ALA A 1 85 ? -18.681 15.861 -14.137 1.00 41.12 85 ALA A C 1
ATOM 658 O O . ALA A 1 85 ? -18.373 16.656 -13.259 1.00 41.12 85 ALA A O 1
ATOM 659 N N . ASN A 1 86 ? -17.901 15.649 -15.199 1.00 54.28 86 ASN A N 1
ATOM 660 C CA . ASN A 1 86 ? -17.035 16.631 -15.869 1.00 54.28 86 ASN A CA 1
ATOM 661 C C . ASN A 1 86 ? -16.553 17.839 -15.012 1.00 54.28 86 ASN A C 1
ATOM 663 O O . ASN A 1 86 ? -17.144 18.924 -15.093 1.00 54.28 86 ASN A O 1
ATOM 667 N N . PRO A 1 87 ? -15.460 17.725 -14.235 1.00 45.66 87 PRO A N 1
ATOM 668 C CA . PRO A 1 87 ? -14.861 18.868 -13.564 1.00 45.66 87 PRO A CA 1
ATOM 669 C C . PRO A 1 87 ? -13.697 19.396 -14.409 1.00 45.66 87 PRO A C 1
ATOM 671 O O . PRO A 1 87 ? -12.568 18.961 -14.255 1.00 45.66 87 PRO A O 1
ATOM 674 N N . THR A 1 88 ? -13.970 20.322 -15.332 1.00 46.81 88 THR A N 1
ATOM 675 C CA . THR A 1 88 ? -13.004 21.304 -15.886 1.00 46.81 88 THR A CA 1
ATOM 676 C C . THR A 1 88 ? -11.513 20.890 -15.914 1.00 46.81 88 THR A C 1
ATOM 678 O O . THR A 1 88 ? -10.674 21.569 -15.327 1.00 46.81 88 THR A O 1
ATOM 681 N N . GLY A 1 89 ? -11.158 19.806 -16.608 1.00 55.72 89 GLY A N 1
ATOM 682 C CA . GLY A 1 89 ? -9.759 19.417 -16.828 1.00 55.72 89 GLY A CA 1
ATOM 683 C C . GLY A 1 89 ? -9.549 17.906 -16.887 1.00 55.72 89 GLY A C 1
ATOM 684 O O . GLY A 1 89 ? -10.176 17.158 -16.149 1.00 55.72 89 GLY A O 1
ATOM 685 N N . ALA A 1 90 ? -8.654 17.454 -17.769 1.00 63.28 90 ALA A N 1
ATOM 686 C CA . ALA A 1 90 ? -8.233 16.056 -17.802 1.00 63.28 90 ALA A CA 1
ATOM 687 C C . ALA A 1 90 ? -7.498 15.706 -16.497 1.00 63.28 90 ALA A C 1
ATOM 689 O O . ALA A 1 90 ? -6.603 16.447 -16.064 1.00 63.28 90 ALA A O 1
ATOM 690 N N . LEU A 1 91 ? -7.858 14.586 -15.869 1.00 68.75 91 LEU A N 1
ATOM 691 C CA . LEU A 1 91 ? -7.156 14.098 -14.689 1.00 68.75 91 LEU A CA 1
ATOM 692 C C . LEU A 1 91 ? -5.728 13.716 -15.078 1.00 68.75 91 LEU A C 1
ATOM 694 O O . LEU A 1 91 ? -5.479 12.783 -15.830 1.00 68.75 91 LEU A O 1
ATOM 698 N N . SER A 1 92 ? -4.759 14.460 -14.551 1.00 75.38 92 SER A N 1
ATOM 699 C CA . SER A 1 92 ? -3.350 14.085 -14.652 1.00 75.38 92 SER A CA 1
ATOM 700 C C . SER A 1 92 ? -2.940 13.128 -13.531 1.00 75.38 92 SER A C 1
ATOM 702 O O . SER A 1 92 ? -3.478 13.188 -12.425 1.00 75.38 92 SER A O 1
ATOM 704 N N . ILE A 1 93 ? -1.906 12.326 -13.787 1.00 74.25 93 ILE A N 1
ATOM 705 C CA . ILE A 1 93 ? -1.250 11.454 -12.800 1.00 74.25 93 ILE A CA 1
ATOM 706 C C . ILE A 1 93 ? -0.855 12.184 -11.502 1.00 74.25 93 ILE A C 1
ATOM 708 O O . ILE A 1 93 ? -0.867 11.592 -10.427 1.00 74.25 93 ILE A O 1
ATOM 712 N N . ASN A 1 94 ? -0.561 13.484 -11.571 1.00 80.25 94 ASN A N 1
ATOM 713 C CA . ASN A 1 94 ? -0.136 14.272 -10.412 1.00 80.25 94 ASN A CA 1
ATOM 714 C C . ASN A 1 94 ? -1.261 14.497 -9.385 1.00 80.25 94 ASN A C 1
ATOM 716 O O . ASN A 1 94 ? -0.997 15.009 -8.300 1.00 80.25 94 ASN A O 1
ATOM 720 N N . HIS A 1 95 ? -2.504 14.133 -9.714 1.00 85.31 95 HIS A N 1
ATOM 721 C CA . HIS A 1 95 ? -3.631 14.183 -8.783 1.00 85.31 95 HIS A CA 1
ATOM 722 C C . HIS A 1 95 ? -3.692 12.971 -7.848 1.00 85.31 95 HIS A C 1
ATOM 724 O O . HIS A 1 95 ? -4.362 13.043 -6.820 1.00 85.31 95 HIS A O 1
ATOM 730 N N . PHE A 1 96 ? -3.014 11.865 -8.167 1.00 88.25 96 PHE A N 1
ATOM 731 C CA . PHE A 1 96 ? -3.047 10.663 -7.337 1.00 88.25 96 PHE A CA 1
ATOM 732 C C . PHE A 1 96 ? -2.224 10.859 -6.065 1.00 88.25 96 PHE A C 1
ATOM 734 O O . PHE A 1 96 ? -1.051 11.231 -6.117 1.00 88.25 96 PHE A O 1
ATOM 741 N N . ARG A 1 97 ? -2.830 10.564 -4.911 1.00 90.75 97 ARG A N 1
ATOM 742 C CA . ARG A 1 97 ? -2.135 10.553 -3.617 1.00 90.75 97 ARG A CA 1
ATOM 743 C C . ARG A 1 97 ? -1.526 9.197 -3.319 1.00 90.75 97 ARG A C 1
ATOM 745 O O . ARG A 1 97 ? -0.376 9.127 -2.886 1.00 90.75 97 ARG A O 1
ATOM 752 N N . TRP A 1 98 ? -2.306 8.145 -3.528 1.00 93.56 98 TRP A N 1
ATOM 753 C CA . TRP A 1 98 ? -1.901 6.774 -3.270 1.00 93.56 98 TRP A CA 1
ATOM 754 C C . TRP A 1 98 ? -2.744 5.798 -4.087 1.00 93.56 98 TRP A C 1
ATOM 756 O O . TRP A 1 98 ? -3.883 6.086 -4.458 1.00 93.56 98 TRP A O 1
ATOM 766 N N . VAL A 1 99 ? -2.152 4.640 -4.363 1.00 93.31 99 VAL A N 1
ATOM 767 C CA . VAL A 1 99 ? -2.767 3.511 -5.064 1.00 93.31 99 VAL A CA 1
ATOM 768 C C . VAL A 1 99 ? -2.427 2.252 -4.281 1.00 93.31 99 VAL A C 1
ATOM 770 O O . VAL A 1 99 ? -1.306 2.125 -3.792 1.00 93.31 99 VAL A O 1
ATOM 773 N N . THR A 1 100 ? -3.363 1.321 -4.179 1.00 94.31 100 THR A N 1
ATOM 774 C CA . THR A 1 100 ? -3.137 -0.034 -3.675 1.00 94.31 100 THR A CA 1
ATOM 775 C C . THR A 1 100 ? -3.579 -1.031 -4.743 1.00 94.31 100 THR A C 1
ATOM 777 O O . THR A 1 100 ? -4.606 -0.829 -5.393 1.00 94.31 100 THR A O 1
ATOM 780 N N . PHE A 1 101 ? -2.771 -2.060 -4.986 1.00 93.06 101 PHE A N 1
ATOM 781 C CA . PHE A 1 101 ? -3.037 -3.057 -6.023 1.00 93.06 101 PHE A CA 1
ATOM 782 C C . PHE A 1 101 ? -3.821 -4.227 -5.437 1.00 93.06 101 PHE A C 1
ATOM 784 O O . PHE A 1 101 ? -3.570 -4.639 -4.304 1.00 93.06 101 PHE A O 1
ATOM 791 N N . ALA A 1 102 ? -4.763 -4.756 -6.210 1.00 92.25 102 ALA A N 1
ATOM 792 C CA . ALA A 1 102 ? -5.454 -5.985 -5.866 1.00 92.25 102 ALA A CA 1
ATOM 793 C C . ALA A 1 102 ? -4.541 -7.205 -6.132 1.00 92.25 102 ALA A C 1
ATOM 795 O O . ALA A 1 102 ? -3.631 -7.146 -6.966 1.00 92.25 102 ALA A O 1
ATOM 796 N N . PRO A 1 103 ? -4.759 -8.329 -5.430 1.00 86.00 103 PRO A N 1
ATOM 797 C CA . PRO A 1 103 ? -3.967 -9.550 -5.593 1.00 86.00 103 PRO A CA 1
ATOM 798 C C . PRO A 1 103 ? -4.245 -10.310 -6.902 1.00 86.00 103 PRO A C 1
ATOM 800 O O . PRO A 1 103 ? -3.612 -11.328 -7.147 1.00 86.00 103 PRO A O 1
ATOM 803 N N . ASP A 1 104 ? -5.188 -9.879 -7.738 1.00 80.12 104 ASP A N 1
ATOM 804 C CA . ASP A 1 104 ? -5.566 -10.552 -8.987 1.00 80.12 104 ASP A CA 1
ATOM 805 C C . ASP A 1 104 ? -4.858 -9.981 -10.230 1.00 80.12 104 ASP A C 1
ATOM 807 O O . ASP A 1 104 ? -5.302 -10.220 -11.349 1.00 80.12 104 ASP A O 1
ATOM 811 N N . GLN A 1 105 ? -3.750 -9.252 -10.028 1.00 73.06 105 GLN A N 1
ATOM 812 C CA . GLN A 1 105 ? -2.884 -8.628 -11.050 1.00 73.06 105 GLN A CA 1
ATOM 813 C C . GLN A 1 105 ? -3.496 -7.442 -11.812 1.00 73.06 105 GLN A C 1
ATOM 815 O O . GLN A 1 105 ? -2.763 -6.561 -12.271 1.00 73.06 105 GLN A O 1
ATOM 820 N N . GLU A 1 106 ? -4.821 -7.367 -11.904 1.00 80.25 106 GLU A N 1
ATOM 821 C CA . GLU A 1 106 ? -5.514 -6.390 -12.747 1.00 80.25 106 GLU A CA 1
ATOM 822 C C . GLU A 1 106 ? -6.291 -5.331 -11.955 1.00 80.25 106 GLU A C 1
ATOM 824 O O . GLU A 1 106 ? -6.562 -4.260 -12.500 1.00 80.25 106 GLU A O 1
ATOM 829 N N . GLY A 1 107 ? -6.645 -5.594 -10.694 1.00 89.31 107 GLY A N 1
ATOM 830 C CA . GLY A 1 107 ? -7.414 -4.659 -9.881 1.00 89.31 107 GLY A CA 1
ATOM 831 C C . GLY A 1 107 ? -6.586 -3.627 -9.116 1.00 89.31 107 GLY A C 1
ATOM 832 O O . GLY A 1 107 ? -5.389 -3.784 -8.848 1.00 89.31 107 GLY A O 1
ATOM 833 N N . PHE A 1 108 ? -7.251 -2.549 -8.713 1.00 91.75 108 PHE A N 1
ATOM 834 C CA . PHE A 1 108 ? -6.669 -1.502 -7.878 1.00 91.75 108 PHE A CA 1
ATOM 835 C C . PHE A 1 108 ? -7.740 -0.746 -7.090 1.00 91.75 108 PHE A C 1
ATOM 837 O O . PHE A 1 108 ? -8.911 -0.712 -7.454 1.00 91.75 108 PHE A O 1
ATOM 844 N N . PHE A 1 109 ? -7.294 -0.055 -6.045 1.00 93.31 109 PHE A N 1
ATOM 845 C CA . PHE A 1 109 ? -8.025 1.035 -5.410 1.00 93.31 109 PHE A CA 1
ATOM 846 C C . PHE A 1 109 ? -7.109 2.260 -5.338 1.00 93.31 109 PHE A C 1
ATOM 848 O O . PHE A 1 109 ? -5.941 2.154 -4.958 1.00 93.31 109 PHE A O 1
ATOM 855 N N . ALA A 1 110 ? -7.617 3.434 -5.696 1.00 92.50 110 ALA A N 1
ATOM 856 C CA . ALA A 1 110 ? -6.845 4.666 -5.759 1.00 92.50 110 ALA A CA 1
ATOM 857 C C . ALA A 1 110 ? -7.557 5.830 -5.069 1.00 92.50 110 ALA A C 1
ATOM 859 O O . ALA A 1 110 ? -8.774 5.978 -5.156 1.00 92.50 110 ALA A O 1
ATOM 860 N N . CYS A 1 111 ? -6.764 6.701 -4.447 1.00 92.31 111 CYS A N 1
ATOM 861 C CA . CYS A 1 111 ? -7.195 8.012 -3.979 1.00 92.31 111 CYS A CA 1
ATOM 862 C C . CYS A 1 111 ? -6.530 9.103 -4.815 1.00 92.31 111 CYS A C 1
ATOM 864 O O . CYS A 1 111 ? -5.305 9.119 -4.997 1.00 92.31 111 CYS A O 1
ATOM 866 N N . TYR A 1 112 ? -7.336 10.046 -5.286 1.00 89.31 112 TYR A N 1
ATOM 867 C CA . TYR A 1 112 ? -6.891 11.198 -6.056 1.00 89.31 112 TYR A CA 1
ATOM 868 C C . TYR A 1 112 ? -7.581 12.476 -5.576 1.00 89.31 112 TYR A C 1
ATOM 870 O O . TYR A 1 112 ? -8.618 12.445 -4.919 1.00 89.31 112 TYR A O 1
ATOM 878 N N . VAL A 1 113 ? -6.970 13.620 -5.872 1.00 87.62 113 VAL A N 1
ATOM 879 C CA . VAL A 1 113 ? -7.429 14.939 -5.430 1.00 87.62 113 VAL A CA 1
ATOM 880 C C . VAL A 1 113 ? -7.779 15.774 -6.644 1.00 87.62 113 VAL A C 1
ATOM 882 O O . VAL A 1 113 ? -6.939 15.990 -7.516 1.00 87.62 113 VAL A O 1
ATOM 885 N N . LEU A 1 114 ? -9.008 16.269 -6.684 1.00 85.25 114 LEU A N 1
ATOM 886 C CA . LEU A 1 114 ? -9.470 17.191 -7.714 1.00 85.25 114 LEU A CA 1
ATOM 887 C C . LEU A 1 114 ? -8.834 18.581 -7.545 1.00 85.25 114 LEU A C 1
ATOM 889 O O . LEU A 1 114 ? -8.262 18.917 -6.508 1.00 85.25 114 LEU A O 1
ATOM 893 N N . SER A 1 115 ? -8.956 19.435 -8.563 1.00 83.75 115 SER A N 1
ATOM 894 C CA . SER A 1 115 ? -8.383 20.790 -8.540 1.00 83.75 115 SER A CA 1
ATOM 895 C C . SER A 1 115 ? -8.937 21.691 -7.427 1.00 83.75 115 SER A C 1
ATOM 897 O O . SER A 1 115 ? -8.286 22.660 -7.046 1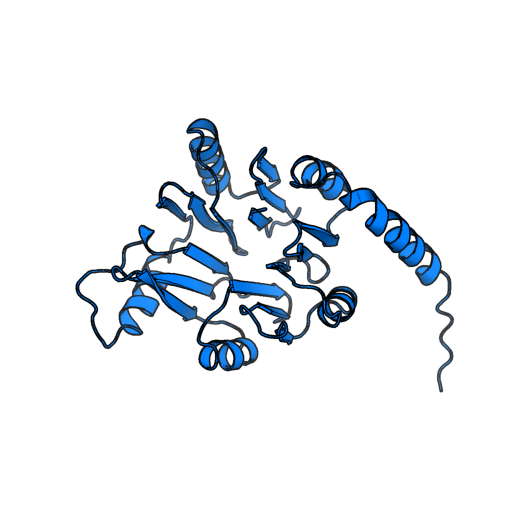.00 83.75 115 SER A O 1
ATOM 899 N N . ASP A 1 116 ? -10.133 21.393 -6.915 1.00 84.25 116 ASP A N 1
ATOM 900 C CA . ASP A 1 116 ? -10.763 22.087 -5.784 1.00 84.25 116 ASP A CA 1
ATOM 901 C C . ASP A 1 116 ? -10.264 21.588 -4.411 1.00 84.25 116 ASP A C 1
ATOM 903 O O . ASP A 1 116 ? -10.668 22.117 -3.376 1.00 84.25 116 ASP A O 1
ATOM 907 N N . GLY A 1 117 ? -9.369 20.595 -4.393 1.00 86.88 117 GLY A N 1
ATOM 908 C CA . GLY A 1 117 ? -8.848 19.964 -3.184 1.00 86.88 117 GLY A CA 1
ATOM 909 C C . GLY A 1 117 ? -9.699 18.805 -2.662 1.00 86.88 117 GLY A C 1
ATOM 910 O O . GLY A 1 117 ? -9.307 18.191 -1.669 1.00 86.88 117 GLY A O 1
ATOM 911 N N . THR A 1 118 ? -10.822 18.484 -3.311 1.00 87.81 118 THR A N 1
ATOM 912 C CA . THR A 1 118 ? -11.700 17.377 -2.921 1.00 87.81 118 THR A CA 1
ATOM 913 C C . THR A 1 118 ? -11.022 16.036 -3.191 1.00 87.81 118 THR A C 1
ATOM 915 O O . THR A 1 118 ? -10.583 15.769 -4.312 1.00 87.81 118 THR A O 1
ATOM 918 N N . GLU A 1 119 ? -10.959 15.174 -2.174 1.00 89.12 119 GLU A N 1
ATOM 919 C CA . GLU A 1 119 ? -10.526 13.784 -2.334 1.00 89.12 119 GLU A CA 1
ATOM 920 C C . GLU A 1 119 ? -11.635 12.934 -2.953 1.00 89.12 119 GLU A C 1
ATOM 922 O O . GLU A 1 119 ? -12.816 13.063 -2.623 1.00 89.12 119 GLU A O 1
ATOM 927 N N . ARG A 1 120 ? -11.235 12.057 -3.867 1.00 90.50 120 ARG A N 1
ATOM 928 C CA . ARG A 1 120 ? -12.092 11.088 -4.536 1.00 90.50 120 ARG A CA 1
ATOM 929 C C . ARG A 1 120 ? -11.397 9.737 -4.576 1.00 90.50 120 ARG A C 1
ATOM 931 O O . ARG A 1 120 ? -10.170 9.644 -4.505 1.00 90.50 120 ARG A O 1
ATOM 938 N N . TYR A 1 121 ? -12.214 8.707 -4.722 1.00 90.62 121 TYR A N 1
ATOM 939 C CA . TYR A 1 121 ? -11.781 7.323 -4.784 1.00 90.62 121 TYR A CA 1
ATOM 940 C C . TYR A 1 121 ? -12.223 6.721 -6.113 1.00 90.62 121 TYR A C 1
ATOM 942 O O . TYR A 1 121 ? -13.244 7.128 -6.665 1.00 90.62 121 TYR A O 1
ATOM 950 N N . GLY A 1 122 ? -11.426 5.799 -6.634 1.00 89.62 122 GLY A N 1
ATOM 951 C CA . GLY A 1 122 ? -11.761 5.007 -7.812 1.00 89.62 122 GLY A CA 1
ATOM 952 C C . GLY A 1 122 ? -11.120 3.636 -7.693 1.00 89.62 122 GLY A C 1
ATOM 953 O O . GLY A 1 122 ? -10.032 3.509 -7.123 1.00 89.62 122 GLY A O 1
ATOM 954 N N . TRP A 1 123 ? -11.801 2.614 -8.189 1.00 91.75 123 TRP A N 1
ATOM 955 C CA . TRP A 1 123 ? -11.351 1.235 -8.081 1.00 91.75 123 TRP A CA 1
ATOM 956 C C . TRP A 1 123 ? -11.804 0.415 -9.280 1.00 91.75 123 TRP A C 1
ATOM 958 O O . TRP A 1 123 ? -12.744 0.776 -9.978 1.00 91.75 123 TRP A O 1
ATOM 968 N N . ASP A 1 124 ? -11.125 -0.702 -9.498 1.00 89.94 124 ASP A N 1
ATOM 969 C CA . ASP A 1 124 ? -11.528 -1.727 -10.453 1.00 89.94 124 ASP A CA 1
ATOM 970 C C . ASP A 1 124 ? -11.085 -3.089 -9.934 1.00 89.94 124 ASP A C 1
ATOM 972 O O . ASP A 1 124 ? -10.037 -3.193 -9.291 1.00 89.94 124 ASP A O 1
ATOM 976 N N . LYS A 1 125 ? -11.900 -4.116 -10.195 1.00 90.56 125 LYS A N 1
ATOM 977 C CA . LYS A 1 125 ? -11.645 -5.520 -9.819 1.00 90.56 125 LYS A CA 1
ATOM 978 C C . LYS A 1 125 ? -11.162 -5.705 -8.371 1.00 90.56 125 LYS A C 1
ATOM 980 O O . LYS A 1 125 ? -10.292 -6.517 -8.076 1.00 90.56 125 LYS A O 1
ATOM 985 N N . ILE A 1 126 ? -11.733 -4.948 -7.438 1.00 93.62 126 ILE A N 1
ATOM 986 C CA . ILE A 1 126 ? -11.528 -5.180 -6.004 1.00 93.62 126 ILE A CA 1
ATOM 987 C C . ILE A 1 126 ? -12.498 -6.261 -5.496 1.00 93.62 126 ILE A C 1
ATOM 989 O O . ILE A 1 126 ? -13.509 -6.531 -6.147 1.00 93.62 126 ILE A O 1
ATOM 993 N N . PRO A 1 127 ? -12.240 -6.894 -4.334 1.00 94.75 127 PRO A N 1
ATOM 994 C CA . PRO A 1 127 ? -13.196 -7.825 -3.740 1.00 94.75 127 PRO A CA 1
ATOM 995 C C . PRO A 1 127 ? -14.586 -7.190 -3.548 1.00 94.75 127 PRO A C 1
ATOM 997 O O . PRO A 1 127 ? -14.688 -6.093 -3.006 1.00 94.75 127 PRO A O 1
ATOM 1000 N N . GLU A 1 128 ? -15.663 -7.897 -3.912 1.00 94.75 128 GLU A N 1
ATOM 1001 C CA . GLU A 1 128 ? -17.054 -7.394 -3.813 1.00 94.75 128 GLU A CA 1
ATOM 1002 C C . GLU A 1 128 ? -17.417 -6.930 -2.388 1.00 94.75 128 GLU A C 1
ATOM 1004 O O . GLU A 1 128 ? -18.173 -5.979 -2.181 1.00 94.75 128 GLU A O 1
ATOM 1009 N N . SER A 1 129 ? -16.883 -7.602 -1.368 1.00 96.44 129 SER A N 1
ATOM 1010 C CA . SER A 1 129 ? -17.091 -7.193 0.019 1.00 96.44 129 SER A CA 1
ATOM 1011 C C . SER A 1 129 ? -16.366 -5.901 0.388 1.00 96.44 129 SER A C 1
ATOM 1013 O O . SER A 1 129 ? -16.905 -5.124 1.174 1.00 96.44 129 SER A O 1
ATOM 1015 N N . LEU A 1 130 ? -15.202 -5.633 -0.211 1.00 96.75 130 LEU A N 1
ATOM 1016 C CA . LEU A 1 130 ? -14.505 -4.358 -0.068 1.00 96.75 130 LEU A CA 1
ATOM 1017 C C . LEU A 1 130 ? -15.271 -3.251 -0.797 1.00 96.75 130 LEU A C 1
ATOM 1019 O O . LEU A 1 130 ? -15.456 -2.178 -0.230 1.00 96.75 130 LEU A O 1
ATOM 1023 N N . GLU A 1 131 ? -15.765 -3.527 -2.007 1.00 95.31 131 GLU A N 1
ATOM 1024 C CA . GLU A 1 131 ? -16.563 -2.592 -2.810 1.00 95.31 131 GLU A CA 1
ATOM 1025 C C . GLU A 1 131 ? -17.753 -2.035 -2.016 1.00 95.31 131 GLU A C 1
ATOM 1027 O O . GLU A 1 131 ? -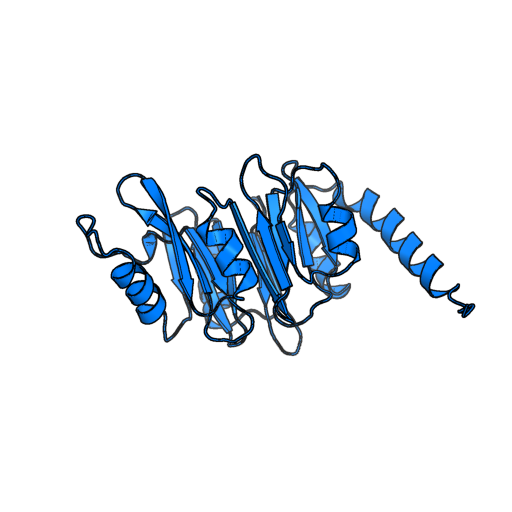17.867 -0.825 -1.823 1.00 95.31 131 GLU A O 1
ATOM 1032 N N . LYS A 1 132 ? -18.554 -2.917 -1.406 1.00 95.56 132 LYS A N 1
ATOM 1033 C CA . LYS A 1 132 ? -19.687 -2.521 -0.549 1.00 95.56 132 LYS A CA 1
ATOM 1034 C C . LYS A 1 132 ? -19.282 -1.619 0.618 1.00 95.56 132 LYS A C 1
ATOM 1036 O O . LYS A 1 132 ? -20.081 -0.800 1.073 1.00 95.56 132 LYS A O 1
ATOM 1041 N N . VAL A 1 133 ? -18.075 -1.787 1.154 1.00 96.44 133 VAL A N 1
ATOM 1042 C CA . VAL A 1 133 ? -17.579 -0.974 2.272 1.00 96.44 133 VAL A CA 1
ATOM 1043 C C . VAL A 1 133 ? -17.139 0.402 1.788 1.00 96.44 133 VAL A C 1
ATOM 1045 O O . VAL A 1 133 ? -17.447 1.393 2.449 1.00 96.44 133 VAL A O 1
ATOM 1048 N N . VAL A 1 134 ? -16.448 0.484 0.651 1.00 95.19 134 VAL A N 1
ATOM 1049 C CA . VAL A 1 134 ? -15.917 1.755 0.138 1.00 95.19 134 VAL A CA 1
ATOM 1050 C C . VAL A 1 134 ? -16.990 2.626 -0.519 1.00 95.19 134 VAL A C 1
ATOM 1052 O O . VAL A 1 134 ? -16.935 3.842 -0.358 1.00 95.19 134 VAL A O 1
ATOM 1055 N N . GLU A 1 135 ? -18.018 2.040 -1.145 1.00 92.94 135 GLU A N 1
ATOM 1056 C CA . GLU A 1 135 ? -19.174 2.774 -1.698 1.00 92.94 135 GLU A CA 1
ATOM 1057 C C . GLU A 1 135 ? -19.931 3.590 -0.639 1.00 92.94 135 GLU A C 1
ATOM 1059 O O . GLU A 1 135 ? -20.498 4.643 -0.930 1.00 92.94 135 GLU A O 1
ATOM 1064 N N . ASN A 1 136 ? -19.935 3.109 0.605 1.00 90.62 136 ASN A N 1
ATOM 1065 C CA . ASN A 1 136 ? -20.682 3.709 1.707 1.00 90.62 136 ASN A CA 1
ATOM 1066 C C . ASN A 1 136 ? -19.842 4.664 2.571 1.00 90.62 136 ASN A C 1
ATOM 1068 O O . ASN A 1 136 ? -20.327 5.140 3.599 1.00 90.62 136 ASN A O 1
ATOM 1072 N N . ARG A 1 137 ? -18.592 4.955 2.184 1.00 90.38 137 ARG A N 1
ATOM 1073 C CA . ARG A 1 137 ? -17.663 5.783 2.967 1.00 90.38 137 ARG A CA 1
ATOM 1074 C C . ARG A 1 137 ? -17.357 7.100 2.267 1.00 90.38 137 ARG A C 1
ATOM 1076 O O . ARG A 1 137 ? -17.009 7.143 1.093 1.00 90.38 137 ARG A O 1
ATOM 1083 N N . SER A 1 138 ? -17.433 8.196 3.019 1.00 88.62 138 SER A N 1
ATOM 1084 C CA . SER A 1 138 ? -17.119 9.538 2.510 1.00 88.62 138 SER A CA 1
ATOM 1085 C C . SER A 1 138 ? -15.640 9.906 2.616 1.00 88.62 138 SER A C 1
ATOM 1087 O O . SER A 1 138 ? -15.200 10.849 1.966 1.00 88.62 138 SER A O 1
ATOM 1089 N N . SER A 1 139 ? -14.879 9.216 3.468 1.00 93.94 139 SER A N 1
ATOM 1090 C CA . SER A 1 139 ? -13.449 9.453 3.655 1.00 93.94 139 SER A CA 1
ATOM 1091 C C . SER A 1 139 ? -12.748 8.157 4.030 1.00 93.94 139 SER A C 1
ATOM 1093 O O . SER A 1 139 ? -13.232 7.405 4.872 1.00 93.94 139 SER A O 1
ATOM 1095 N N . ILE A 1 140 ? -11.613 7.893 3.398 1.00 96.50 140 ILE A N 1
ATOM 1096 C CA . ILE A 1 140 ? -10.789 6.706 3.592 1.00 96.50 140 ILE A CA 1
ATOM 1097 C C . ILE A 1 140 ? -9.334 7.165 3.688 1.00 96.50 140 ILE A C 1
ATOM 1099 O O . ILE A 1 140 ? -8.820 7.820 2.778 1.00 96.50 140 ILE A O 1
ATOM 1103 N N . SER A 1 141 ? -8.674 6.834 4.798 1.00 95.81 141 SER A N 1
ATOM 1104 C CA . SER A 1 141 ? -7.267 7.169 5.040 1.00 95.81 141 SER A CA 1
ATOM 1105 C C . SER A 1 141 ? -6.318 6.061 4.588 1.00 95.81 141 SER A C 1
ATOM 1107 O O . SER A 1 141 ? -5.174 6.345 4.234 1.00 95.81 141 SER A O 1
ATOM 1109 N N . CYS A 1 142 ? -6.781 4.809 4.578 1.00 97.06 142 CYS A N 1
ATOM 1110 C CA . CYS A 1 142 ? -5.989 3.657 4.170 1.00 97.06 142 CYS A CA 1
ATOM 1111 C C . CYS A 1 142 ? -6.892 2.552 3.613 1.00 97.06 142 CYS A C 1
ATOM 1113 O O . CYS A 1 142 ? -7.909 2.217 4.219 1.00 97.06 142 CYS A O 1
ATOM 1115 N N . VAL A 1 143 ? -6.485 1.966 2.486 1.00 97.81 143 VAL A N 1
ATOM 1116 C CA . VAL A 1 143 ? -6.981 0.671 2.005 1.00 97.81 143 VAL A CA 1
ATOM 1117 C C . VAL A 1 143 ? -5.779 -0.222 1.777 1.00 97.81 143 VAL A C 1
ATOM 1119 O O . VAL A 1 143 ? -4.830 0.164 1.089 1.00 97.81 143 VAL A O 1
ATOM 1122 N N . SER A 1 144 ? -5.831 -1.429 2.322 1.00 97.94 144 SER A N 1
ATOM 1123 C CA . SER A 1 144 ? -4.841 -2.459 2.056 1.00 97.94 144 SER A CA 1
ATOM 1124 C C . SER A 1 144 ? -5.527 -3.740 1.633 1.00 97.94 144 SER A C 1
ATOM 1126 O O . SER A 1 144 ? -6.506 -4.142 2.252 1.00 97.94 144 SER A O 1
ATOM 1128 N N . MET A 1 145 ? -5.016 -4.361 0.577 1.00 97.56 145 MET A N 1
ATOM 1129 C CA . MET A 1 145 ? -5.483 -5.644 0.070 1.00 97.56 145 MET A CA 1
ATOM 1130 C C . MET A 1 145 ? -4.328 -6.633 0.154 1.00 97.56 145 MET A C 1
ATOM 1132 O O . MET A 1 145 ? -3.184 -6.274 -0.119 1.00 97.56 145 MET A O 1
ATOM 1136 N N . GLY A 1 146 ? -4.632 -7.857 0.564 1.00 96.38 146 GLY A N 1
ATOM 1137 C CA . GLY A 1 146 ? -3.681 -8.955 0.647 1.00 96.38 146 GLY A CA 1
ATOM 1138 C C . GLY A 1 146 ? -4.181 -10.178 -0.107 1.00 96.38 146 GLY A C 1
ATOM 1139 O O . GLY A 1 146 ? -5.172 -10.137 -0.839 1.00 96.38 146 GLY A O 1
ATOM 1140 N N . GLN A 1 147 ? -3.508 -11.307 0.090 1.00 94.06 147 GLN A N 1
ATOM 1141 C CA . GLN A 1 147 ? -3.931 -12.575 -0.503 1.00 94.06 147 GLN A CA 1
ATOM 1142 C C . GLN A 1 147 ? -5.310 -13.044 -0.042 1.00 94.06 147 GLN A C 1
ATOM 1144 O O . GLN A 1 147 ? -5.837 -12.613 0.984 1.00 94.06 147 GLN A O 1
ATOM 1149 N N . ASN A 1 148 ? -5.882 -13.982 -0.802 1.00 92.94 148 ASN A N 1
ATOM 1150 C CA . ASN A 1 148 ? -7.104 -14.702 -0.445 1.00 92.94 148 ASN A CA 1
ATOM 1151 C C . ASN A 1 148 ? -8.315 -13.787 -0.193 1.00 92.94 148 ASN A C 1
ATOM 1153 O O . ASN A 1 148 ? -9.212 -14.139 0.571 1.00 92.94 148 ASN A O 1
ATOM 1157 N N . GLY A 1 149 ? -8.355 -12.626 -0.857 1.00 92.94 149 GLY A N 1
ATOM 1158 C CA . GLY A 1 149 ? -9.420 -11.635 -0.700 1.00 92.94 149 GLY A CA 1
ATOM 1159 C C . GLY A 1 149 ? -9.397 -10.920 0.651 1.00 92.94 149 GLY A C 1
ATOM 1160 O O . GLY A 1 149 ? -10.428 -10.394 1.057 1.00 92.94 149 GLY A O 1
ATOM 1161 N N . SER A 1 150 ? -8.262 -10.936 1.356 1.00 97.50 150 SER A N 1
ATOM 1162 C CA . SER A 1 150 ? -8.094 -10.187 2.600 1.00 97.50 150 SER A CA 1
ATOM 1163 C C . SER A 1 150 ? -7.982 -8.691 2.330 1.00 97.50 150 SER A C 1
ATOM 1165 O O . SER A 1 150 ? -7.350 -8.268 1.358 1.00 97.50 150 SER A O 1
ATOM 1167 N N . TRP A 1 151 ? -8.593 -7.878 3.186 1.00 98.31 151 TRP A N 1
ATOM 1168 C CA . TRP A 1 151 ? -8.498 -6.426 3.083 1.00 98.31 151 TRP A CA 1
ATOM 1169 C C . TRP A 1 151 ? -8.694 -5.734 4.433 1.00 98.31 151 TRP A C 1
ATOM 1171 O O . TRP A 1 151 ? -9.291 -6.290 5.356 1.00 98.31 151 TRP A O 1
ATOM 1181 N N . VAL A 1 152 ? -8.185 -4.503 4.533 1.00 98.62 152 VAL A N 1
ATOM 1182 C CA . VAL A 1 152 ? -8.396 -3.565 5.646 1.00 98.62 152 VAL A CA 1
ATOM 1183 C C . VAL A 1 152 ? -8.738 -2.188 5.081 1.00 98.62 152 VAL A C 1
ATOM 1185 O O . VAL A 1 152 ? -8.070 -1.714 4.161 1.00 98.62 152 VAL A O 1
ATOM 1188 N N . VAL A 1 153 ? -9.744 -1.533 5.660 1.00 98.50 153 VAL A N 1
ATOM 1189 C CA . VAL A 1 153 ? -10.119 -0.138 5.400 1.00 98.50 153 VAL A CA 1
ATOM 1190 C C . VAL A 1 153 ? -10.059 0.643 6.705 1.00 98.50 153 VAL A C 1
ATOM 1192 O O . VAL A 1 153 ? -10.675 0.255 7.698 1.00 98.50 153 VAL A O 1
ATOM 1195 N N . LEU A 1 154 ? -9.348 1.767 6.683 1.00 98.00 154 LEU A N 1
ATOM 1196 C CA . LEU A 1 154 ? -9.330 2.742 7.769 1.00 98.00 154 LEU A CA 1
ATOM 1197 C C . LEU A 1 154 ? -9.986 4.038 7.293 1.00 98.00 154 LEU A C 1
ATOM 1199 O O . LEU A 1 154 ? -9.678 4.537 6.205 1.00 98.00 154 LEU A O 1
ATOM 1203 N N . SER A 1 155 ? -10.843 4.607 8.136 1.00 96.62 155 SER A N 1
ATOM 1204 C CA . SER A 1 155 ? -11.437 5.927 7.926 1.00 96.62 155 SER A CA 1
ATOM 1205 C C . SER A 1 155 ? -11.254 6.792 9.169 1.00 96.62 155 SER A C 1
ATOM 1207 O O . SER A 1 155 ? -11.355 6.283 10.286 1.00 96.62 155 SER A O 1
ATOM 1209 N N . PRO A 1 156 ? -10.997 8.102 9.012 1.00 94.31 156 PRO A N 1
ATOM 1210 C CA . PRO A 1 156 ? -10.846 8.996 10.153 1.00 94.31 156 PRO A CA 1
ATOM 1211 C C . PRO A 1 156 ? -12.087 8.999 11.058 1.00 94.31 156 PRO A C 1
ATOM 1213 O O . PRO A 1 156 ? -13.184 9.312 10.603 1.00 94.31 156 PRO A O 1
ATOM 1216 N N . GLY A 1 157 ? -11.900 8.703 12.347 1.00 92.12 157 GLY A N 1
ATOM 1217 C CA . GLY A 1 157 ? -12.970 8.745 13.351 1.00 92.12 157 GLY A CA 1
ATOM 1218 C C . GLY A 1 157 ? -13.933 7.554 13.337 1.00 92.12 157 GLY A C 1
ATOM 1219 O O . GLY A 1 157 ? -14.924 7.583 14.064 1.00 92.12 157 GLY A O 1
ATOM 1220 N N . GLU A 1 158 ? -13.651 6.521 12.547 1.00 94.69 158 GLU A N 1
ATOM 1221 C CA . GLU A 1 158 ? -14.437 5.290 12.490 1.00 94.69 158 GLU A CA 1
ATOM 1222 C C . GLU A 1 158 ? -13.595 4.086 12.930 1.00 94.69 158 GLU A C 1
ATOM 1224 O O . GLU A 1 158 ? -12.364 4.126 12.898 1.00 94.69 158 GLU A O 1
ATOM 1229 N N . GLU A 1 159 ? -14.259 3.004 13.340 1.00 95.50 159 GLU A N 1
ATOM 1230 C CA . GLU A 1 159 ? -13.576 1.743 13.638 1.00 95.50 159 GLU A CA 1
ATOM 1231 C C . GLU A 1 159 ? -12.967 1.143 12.355 1.00 95.50 159 GLU A C 1
ATOM 1233 O O . GLU A 1 159 ? -13.573 1.257 11.278 1.00 95.50 159 GLU A O 1
ATOM 1238 N N . PRO A 1 160 ? -11.785 0.496 12.439 1.00 97.31 160 PRO A N 1
ATOM 1239 C CA . PRO A 1 160 ? -11.230 -0.259 11.323 1.00 97.31 160 PRO A CA 1
ATOM 1240 C C . PRO A 1 160 ? -12.231 -1.300 10.818 1.00 97.31 160 PRO A C 1
ATOM 1242 O O . PRO A 1 160 ? -12.870 -1.990 11.606 1.00 97.31 160 PRO A O 1
ATOM 1245 N N . MET A 1 161 ? -12.327 -1.459 9.502 1.00 98.19 161 MET A N 1
ATOM 1246 C CA . MET A 1 161 ? -13.066 -2.562 8.886 1.00 98.19 161 MET A CA 1
ATOM 1247 C C . MET A 1 161 ? -12.074 -3.497 8.222 1.00 98.19 161 MET A C 1
ATOM 1249 O O . MET A 1 161 ? -11.125 -3.044 7.582 1.00 98.19 161 MET A O 1
ATOM 1253 N N . TRP A 1 162 ? -12.297 -4.798 8.334 1.00 98.38 162 TRP A N 1
ATOM 1254 C CA . TRP A 1 162 ? -11.436 -5.787 7.709 1.00 98.38 162 TRP A CA 1
ATOM 1255 C C . TRP A 1 162 ? -12.211 -7.045 7.354 1.00 98.38 162 TRP A C 1
ATOM 1257 O O . TRP A 1 162 ? -13.270 -7.330 7.914 1.00 98.38 162 TRP A O 1
ATOM 1267 N N . GLU A 1 163 ? -11.639 -7.836 6.458 1.00 98.38 163 GLU A N 1
ATOM 1268 C CA . GLU A 1 163 ? -12.124 -9.173 6.163 1.00 98.38 163 GLU A CA 1
ATOM 1269 C C . GLU A 1 163 ? -10.954 -10.103 5.863 1.00 98.38 163 GLU A C 1
ATOM 1271 O O . GLU A 1 163 ? -9.988 -9.718 5.204 1.00 98.38 163 GLU A O 1
ATOM 1276 N N . ARG A 1 164 ? -11.056 -11.344 6.359 1.00 97.25 164 ARG A N 1
ATOM 1277 C CA . ARG A 1 164 ? -10.131 -12.455 6.069 1.00 97.25 164 ARG A CA 1
ATOM 1278 C C . ARG A 1 164 ? -8.649 -12.140 6.324 1.00 97.25 164 ARG A C 1
ATOM 1280 O O . ARG A 1 164 ? -7.778 -12.758 5.721 1.00 97.25 164 ARG A O 1
ATOM 1287 N N . VAL A 1 165 ? -8.358 -11.209 7.228 1.00 97.94 165 VAL A N 1
ATOM 1288 C CA . VAL A 1 165 ? -6.992 -10.923 7.682 1.00 97.94 165 VAL A CA 1
ATOM 1289 C C . VAL A 1 165 ? -6.486 -12.032 8.616 1.00 97.94 165 VAL A C 1
ATOM 1291 O O . VAL A 1 165 ? -7.293 -12.774 9.181 1.00 97.94 165 VAL A O 1
ATOM 1294 N N . PRO A 1 166 ? -5.165 -12.164 8.826 1.00 96.12 166 PRO A N 1
ATOM 1295 C CA . PRO A 1 166 ? -4.628 -13.111 9.799 1.00 96.12 166 PRO A CA 1
ATOM 1296 C C . PRO A 1 166 ? -5.211 -12.890 11.194 1.00 96.12 166 PRO A C 1
ATOM 1298 O O . PRO A 1 166 ? -5.264 -11.753 11.656 1.00 96.12 166 PRO A O 1
ATOM 1301 N N . GLN A 1 167 ? -5.533 -13.977 11.903 1.00 95.56 167 GLN A N 1
ATOM 1302 C CA . GLN A 1 167 ? -6.127 -13.934 13.249 1.00 95.56 167 GLN A CA 1
ATOM 1303 C C . GLN A 1 167 ? -5.387 -12.979 14.200 1.00 95.56 167 GLN A C 1
ATOM 1305 O O . GLN A 1 167 ? -6.000 -12.208 14.926 1.00 95.56 167 GLN A O 1
ATOM 1310 N N . LYS A 1 168 ? -4.049 -12.980 14.169 1.00 92.62 168 LYS A N 1
ATOM 1311 C CA . LYS A 1 168 ? -3.253 -12.082 15.014 1.00 92.62 168 LYS A CA 1
ATOM 1312 C C . LYS A 1 168 ? -3.484 -10.603 14.682 1.00 92.62 168 LYS A C 1
ATOM 1314 O O . LYS A 1 168 ? -3.489 -9.778 15.586 1.00 92.62 168 LYS A O 1
ATOM 1319 N N . LEU A 1 169 ? -3.619 -10.261 13.401 1.00 96.75 169 LEU A N 1
ATOM 1320 C CA . LEU A 1 169 ? -3.915 -8.891 12.990 1.00 96.75 169 LEU A CA 1
ATOM 1321 C C . LEU A 1 169 ? -5.352 -8.519 13.375 1.00 96.75 169 LEU A C 1
ATOM 1323 O O . LEU A 1 169 ? -5.568 -7.424 13.870 1.00 96.75 169 LEU A O 1
ATOM 1327 N N . GLU A 1 170 ? -6.306 -9.439 13.232 1.00 97.31 170 GLU A N 1
ATOM 1328 C CA . GLU A 1 170 ? -7.685 -9.259 13.703 1.00 97.31 170 GLU A CA 1
ATOM 1329 C C . GLU A 1 170 ? -7.747 -8.961 15.213 1.00 97.31 170 GLU A C 1
ATOM 1331 O O . GLU A 1 170 ? -8.343 -7.966 15.617 1.00 97.31 170 GLU A O 1
ATOM 1336 N N . GLU A 1 171 ? -7.060 -9.748 16.048 1.00 95.94 171 GLU A N 1
ATOM 1337 C CA . GLU A 1 171 ? -6.973 -9.526 17.502 1.00 95.94 171 GLU A CA 1
ATOM 1338 C C . GLU A 1 171 ? -6.383 -8.153 17.866 1.00 95.94 171 GLU A C 1
ATOM 1340 O O . GLU A 1 171 ? -6.724 -7.581 18.903 1.00 95.94 171 GLU A O 1
ATOM 1345 N N . ILE A 1 172 ? -5.490 -7.623 17.026 1.00 96.38 172 ILE A N 1
ATOM 1346 C CA . ILE A 1 172 ? -4.896 -6.293 17.189 1.00 96.38 172 ILE A CA 1
ATOM 1347 C C . ILE A 1 172 ? -5.869 -5.199 16.726 1.00 96.38 172 ILE A C 1
ATOM 1349 O O . ILE A 1 172 ? -6.034 -4.207 17.429 1.00 96.38 172 ILE A O 1
ATOM 1353 N N . LEU A 1 173 ? -6.540 -5.382 15.583 1.00 96.88 173 LEU A N 1
ATOM 1354 C CA . LEU A 1 173 ? -7.509 -4.426 15.030 1.00 96.88 173 LEU A CA 1
ATOM 1355 C C . LEU A 1 173 ? -8.773 -4.283 15.895 1.00 96.88 173 LEU A C 1
ATOM 1357 O O . LEU A 1 173 ? -9.415 -3.239 15.856 1.00 96.88 173 LEU A O 1
ATOM 1361 N N . MET A 1 174 ? -9.110 -5.293 16.704 1.00 96.12 174 MET A N 1
ATOM 1362 C CA . MET A 1 174 ? -10.191 -5.220 17.699 1.00 96.12 174 MET A CA 1
ATOM 1363 C C . MET A 1 174 ? -9.863 -4.333 18.912 1.00 96.12 174 MET A C 1
ATOM 1365 O O . MET A 1 174 ? -10.749 -4.042 19.719 1.00 96.12 174 MET A O 1
ATOM 1369 N N . GLN A 1 175 ? -8.604 -3.932 19.096 1.00 95.06 175 GLN A N 1
ATOM 1370 C CA . GLN A 1 175 ? -8.209 -3.083 20.217 1.00 95.06 175 GLN A CA 1
ATOM 1371 C C . GLN A 1 175 ? -8.545 -1.617 19.912 1.00 95.06 175 GLN A C 1
ATOM 1373 O O . GLN A 1 175 ? -8.390 -1.180 18.773 1.00 95.06 175 GLN A O 1
ATOM 1378 N N . PRO A 1 176 ? -8.960 -0.817 20.912 1.00 92.75 176 PRO A N 1
ATOM 1379 C CA . PRO A 1 176 ? -9.362 0.577 20.715 1.00 92.75 176 PRO A CA 1
ATOM 1380 C C . PRO A 1 176 ? -8.148 1.519 20.582 1.00 92.75 176 PRO A C 1
ATOM 1382 O O . PRO A 1 176 ? -8.110 2.591 21.188 1.00 92.75 176 PRO A O 1
ATOM 1385 N N . GLU A 1 177 ? -7.126 1.107 19.834 1.00 93.62 177 GLU A N 1
ATOM 1386 C CA . GLU A 1 177 ? -5.931 1.901 19.565 1.00 93.62 177 GLU A CA 1
ATOM 1387 C C . GLU A 1 177 ? -6.039 2.570 18.184 1.00 93.62 177 GLU A C 1
ATOM 1389 O O . GLU A 1 177 ? -6.340 1.891 17.202 1.00 93.62 177 GLU A O 1
ATOM 1394 N N . PRO A 1 178 ? -5.780 3.886 18.063 1.00 94.69 178 PRO A N 1
ATOM 1395 C CA . PRO A 1 178 ? -5.835 4.577 16.778 1.00 94.69 178 PRO A CA 1
ATOM 1396 C C . PRO A 1 178 ? -4.787 4.050 15.789 1.00 94.69 178 PRO A C 1
ATOM 1398 O O . PRO A 1 178 ? -3.582 4.286 15.933 1.00 94.69 178 PRO A O 1
ATOM 1401 N N . VAL A 1 179 ? -5.254 3.338 14.762 1.00 95.94 179 VAL A N 1
ATOM 1402 C CA . VAL A 1 179 ? -4.415 2.812 13.682 1.00 95.94 179 VAL A CA 1
ATOM 1403 C C . VAL A 1 179 ? -4.330 3.833 12.555 1.00 95.94 179 VAL A C 1
ATOM 1405 O O . VAL A 1 179 ? -5.340 4.336 12.071 1.00 95.94 179 VAL A O 1
ATOM 1408 N N . LYS A 1 180 ? -3.110 4.110 12.098 1.00 95.44 180 LYS A N 1
ATOM 1409 C CA . LYS A 1 180 ? -2.848 5.076 11.032 1.00 95.44 180 LYS A CA 1
ATOM 1410 C C . LYS A 1 180 ? -2.780 4.434 9.654 1.00 95.44 180 LYS A C 1
ATOM 1412 O O . LYS A 1 180 ? -3.292 4.994 8.688 1.00 95.44 180 LYS A O 1
ATOM 1417 N N . SER A 1 181 ? -2.110 3.291 9.543 1.00 96.75 181 SER A N 1
ATOM 1418 C CA . SER A 1 181 ? -1.988 2.566 8.276 1.00 96.75 181 SER A CA 1
ATOM 1419 C C . SER A 1 181 ? -1.718 1.089 8.505 1.00 96.75 181 SER A C 1
ATOM 1421 O O . SER A 1 181 ? -0.960 0.736 9.409 1.00 96.75 181 SER A O 1
ATOM 1423 N N . VAL A 1 182 ? -2.275 0.254 7.633 1.00 97.94 182 VAL A N 1
ATOM 1424 C CA . VAL A 1 182 ? -2.017 -1.186 7.556 1.00 97.94 182 VAL A CA 1
ATOM 1425 C C . VAL A 1 182 ? -1.552 -1.514 6.143 1.00 97.94 182 VAL A C 1
ATOM 1427 O O . VAL A 1 182 ? -2.042 -0.941 5.175 1.00 97.94 182 VAL A O 1
ATOM 1430 N N . TYR A 1 183 ? -0.608 -2.436 6.030 1.00 97.94 183 TYR A N 1
ATOM 1431 C CA . TYR A 1 183 ? -0.112 -2.971 4.773 1.00 97.94 183 TYR A CA 1
ATOM 1432 C C . TYR A 1 183 ? -0.177 -4.490 4.863 1.00 97.94 183 TYR A C 1
ATOM 1434 O O . TYR A 1 183 ? 0.413 -5.080 5.767 1.00 97.94 183 TYR A O 1
ATOM 1442 N N . LEU A 1 184 ? -0.905 -5.108 3.944 1.00 97.69 184 LEU A N 1
ATOM 1443 C CA . LEU A 1 184 ? -0.984 -6.546 3.752 1.00 97.69 184 LEU A CA 1
ATOM 1444 C C . LEU A 1 184 ? -0.058 -6.943 2.600 1.00 97.69 184 LEU A C 1
ATOM 1446 O O . LEU A 1 184 ? 0.128 -6.181 1.648 1.00 97.69 184 LEU A O 1
ATOM 1450 N N . SER A 1 185 ? 0.543 -8.123 2.693 1.00 96.44 185 SER A N 1
ATOM 1451 C CA . SER A 1 185 ? 1.314 -8.691 1.591 1.00 96.44 185 SER A CA 1
ATOM 1452 C C . SER A 1 185 ? 0.389 -9.311 0.534 1.00 96.44 185 SER A C 1
ATOM 1454 O O . SER A 1 185 ? -0.619 -9.955 0.843 1.00 96.44 185 SER A O 1
ATOM 1456 N N . LEU A 1 186 ? 0.756 -9.115 -0.736 1.00 95.00 186 LEU A N 1
ATOM 1457 C CA . LEU A 1 186 ? 0.081 -9.711 -1.892 1.00 95.00 186 LEU A CA 1
ATOM 1458 C C . LEU A 1 186 ? 0.593 -11.125 -2.216 1.00 95.00 186 LEU A C 1
ATOM 1460 O O . LEU A 1 186 ? -0.044 -11.842 -2.984 1.00 95.00 186 LEU A O 1
ATOM 1464 N N . ASP A 1 187 ? 1.725 -11.539 -1.651 1.00 93.19 187 ASP A N 1
ATOM 1465 C CA . ASP A 1 187 ? 2.413 -12.805 -1.933 1.00 93.19 187 ASP A CA 1
ATOM 1466 C C . ASP A 1 187 ? 2.455 -13.786 -0.742 1.00 93.19 187 ASP A C 1
ATOM 1468 O O . ASP A 1 187 ? 2.649 -14.983 -0.951 1.00 93.19 187 ASP A O 1
ATOM 1472 N N . ASP A 1 188 ? 2.189 -13.321 0.480 1.00 94.00 188 ASP A N 1
ATOM 1473 C CA . ASP A 1 188 ? 2.150 -14.126 1.702 1.00 94.00 188 ASP A CA 1
ATOM 1474 C C . ASP A 1 188 ? 1.079 -13.597 2.669 1.00 94.00 188 ASP A C 1
ATOM 1476 O O . ASP A 1 188 ? 1.243 -12.560 3.315 1.00 94.00 188 ASP A O 1
ATOM 1480 N N . GLU A 1 189 ? -0.012 -14.352 2.830 1.00 94.12 189 GLU A N 1
ATOM 1481 C CA . GLU A 1 189 ? -1.129 -13.997 3.717 1.00 94.12 189 GLU A CA 1
ATOM 1482 C C . GLU A 1 189 ? -0.716 -13.730 5.171 1.00 94.12 189 GLU A C 1
ATOM 1484 O O . GLU A 1 189 ? -1.438 -13.061 5.900 1.00 94.12 189 GLU A O 1
ATOM 1489 N N . ARG A 1 190 ? 0.432 -14.246 5.626 1.00 94.06 190 ARG A N 1
ATOM 1490 C CA . ARG A 1 190 ? 0.890 -14.093 7.012 1.00 94.06 190 ARG A CA 1
ATOM 1491 C C . ARG A 1 190 ? 1.634 -12.788 7.229 1.00 94.06 190 ARG A C 1
ATOM 1493 O O . ARG A 1 190 ? 1.864 -12.429 8.383 1.00 94.06 190 ARG A O 1
ATOM 1500 N N . GLN A 1 191 ? 2.043 -12.104 6.166 1.00 95.56 191 GLN A N 1
ATOM 1501 C CA . GLN A 1 191 ? 2.868 -10.917 6.280 1.00 95.56 191 GLN A CA 1
ATOM 1502 C C . GLN A 1 191 ? 2.029 -9.646 6.308 1.00 95.56 191 GLN A C 1
ATOM 1504 O O . GLN A 1 191 ? 1.157 -9.416 5.470 1.00 95.56 191 GLN A O 1
ATOM 1509 N N . TRP A 1 192 ? 2.319 -8.799 7.289 1.00 97.12 192 TRP A N 1
ATOM 1510 C CA . TRP A 1 192 ? 1.661 -7.510 7.442 1.00 97.12 192 TRP A CA 1
ATOM 1511 C C . TRP A 1 192 ? 2.550 -6.518 8.189 1.00 97.12 192 TRP A C 1
ATOM 1513 O O . TRP A 1 192 ? 3.449 -6.893 8.946 1.00 97.12 192 TRP A O 1
ATOM 1523 N N . PHE A 1 193 ? 2.281 -5.236 7.975 1.00 96.94 193 PHE A N 1
ATOM 1524 C CA . PHE A 1 193 ? 2.897 -4.116 8.676 1.00 96.94 193 PHE A CA 1
ATOM 1525 C C . PHE A 1 193 ? 1.801 -3.138 9.093 1.00 96.94 193 PHE A C 1
ATOM 1527 O O . PHE A 1 193 ? 0.881 -2.869 8.325 1.00 96.94 193 PHE A O 1
ATOM 1534 N N . MET A 1 194 ? 1.901 -2.586 10.293 1.00 96.50 194 MET A N 1
ATOM 1535 C CA . MET A 1 194 ? 0.946 -1.628 10.831 1.00 96.50 194 MET A CA 1
ATOM 1536 C C . MET A 1 194 ? 1.677 -0.487 11.540 1.00 96.50 194 MET A C 1
ATOM 1538 O O . MET A 1 194 ? 2.635 -0.721 12.273 1.00 96.50 194 MET A O 1
ATOM 1542 N N . GLU A 1 195 ? 1.201 0.741 11.341 1.00 95.12 195 GLU A N 1
ATOM 1543 C CA . GLU A 1 195 ? 1.625 1.950 12.061 1.00 95.12 195 GLU A CA 1
ATOM 1544 C C . GLU A 1 195 ? 0.415 2.518 12.813 1.00 95.12 195 GLU A C 1
ATOM 1546 O O . GLU A 1 195 ? -0.662 2.679 12.232 1.00 95.12 195 GLU A O 1
ATOM 1551 N N . TYR A 1 196 ? 0.597 2.830 14.093 1.00 95.12 196 TYR A N 1
ATOM 1552 C CA . TYR A 1 196 ? -0.368 3.554 14.920 1.00 95.12 196 TYR A CA 1
ATOM 1553 C C . TYR A 1 196 ? -0.225 5.071 14.733 1.00 95.12 196 TYR A C 1
ATOM 1555 O O . TYR A 1 196 ? 0.790 5.562 14.232 1.00 95.12 196 TYR A O 1
ATOM 1563 N N . GLU A 1 197 ? -1.225 5.853 15.146 1.00 93.12 197 GLU A N 1
ATOM 1564 C CA . GLU A 1 197 ? -1.162 7.320 15.036 1.00 93.12 197 GLU A CA 1
ATOM 1565 C C . GLU A 1 197 ? -0.020 7.949 15.849 1.00 93.12 197 GLU A C 1
ATOM 1567 O O . GLU A 1 197 ? 0.515 8.987 15.450 1.00 93.12 197 GLU A O 1
ATOM 1572 N N . ASP A 1 198 ? 0.398 7.300 16.939 1.00 90.56 198 ASP A N 1
ATOM 1573 C CA . ASP A 1 198 ? 1.520 7.730 17.782 1.00 90.56 198 ASP A CA 1
ATOM 1574 C C . ASP A 1 198 ? 2.909 7.386 17.207 1.00 90.56 198 ASP A C 1
ATOM 1576 O O . ASP A 1 198 ? 3.922 7.807 17.762 1.00 90.56 198 ASP A O 1
ATOM 1580 N N . GLY A 1 199 ? 2.967 6.677 16.075 1.00 89.69 199 GLY A N 1
ATOM 1581 C CA . GLY A 1 199 ? 4.204 6.297 15.395 1.00 89.69 199 GLY A CA 1
ATOM 1582 C C . GLY A 1 199 ? 4.761 4.928 15.785 1.00 89.69 199 GLY A C 1
ATOM 1583 O O . GLY A 1 199 ? 5.675 4.457 15.101 1.00 89.69 199 GLY A O 1
ATOM 1584 N N . ARG A 1 200 ? 4.197 4.250 16.799 1.00 91.06 200 ARG A N 1
ATOM 1585 C CA . ARG A 1 200 ? 4.523 2.843 17.071 1.00 91.06 200 ARG A CA 1
ATOM 1586 C C . ARG A 1 200 ? 4.184 1.997 15.851 1.00 91.06 200 ARG A C 1
ATOM 1588 O O . ARG A 1 200 ? 3.224 2.268 15.127 1.00 91.06 200 ARG A O 1
ATOM 1595 N N . THR A 1 201 ? 4.951 0.933 15.641 1.00 92.00 201 THR A N 1
ATOM 1596 C CA . THR A 1 201 ? 4.691 -0.014 14.552 1.00 92.00 201 THR A CA 1
ATOM 1597 C C . THR A 1 201 ? 4.679 -1.442 15.063 1.00 92.00 201 THR A C 1
ATOM 1599 O O . THR A 1 201 ? 5.377 -1.774 16.020 1.00 92.00 201 THR A O 1
ATOM 1602 N N . LEU A 1 202 ? 3.868 -2.276 14.423 1.00 93.81 202 LEU A N 1
ATOM 1603 C CA . LEU A 1 202 ? 3.853 -3.719 14.608 1.00 93.81 202 LEU A CA 1
ATOM 1604 C C . LEU A 1 202 ? 3.959 -4.367 13.240 1.00 93.81 202 LEU A C 1
ATOM 1606 O O . LEU A 1 202 ? 3.388 -3.878 12.266 1.00 93.81 202 LEU A O 1
ATOM 1610 N N . MET A 1 203 ? 4.680 -5.477 13.157 1.00 93.69 203 MET A N 1
ATOM 1611 C CA . MET A 1 203 ? 4.817 -6.183 11.895 1.00 93.69 203 MET A CA 1
ATOM 1612 C C . MET A 1 203 ? 5.004 -7.679 12.096 1.00 93.69 203 MET A C 1
ATOM 1614 O O . MET A 1 203 ? 5.595 -8.138 13.077 1.00 93.69 203 MET A O 1
ATOM 1618 N N . LEU A 1 204 ? 4.533 -8.444 11.121 1.00 94.31 204 LEU A N 1
ATOM 1619 C CA . LEU A 1 204 ? 4.901 -9.835 10.935 1.00 94.31 204 LEU A CA 1
ATOM 1620 C C . LEU A 1 204 ? 5.571 -9.925 9.564 1.00 94.31 204 LEU A C 1
ATOM 1622 O O . LEU A 1 204 ? 4.904 -9.922 8.540 1.00 94.31 204 LEU A O 1
ATOM 1626 N N . THR A 1 205 ? 6.904 -9.932 9.544 1.00 93.19 205 THR A N 1
ATOM 1627 C CA . THR A 1 205 ? 7.709 -10.039 8.315 1.00 93.19 205 THR A CA 1
ATOM 1628 C C . THR A 1 205 ? 8.826 -11.068 8.510 1.00 93.19 205 THR A C 1
ATOM 1630 O O . THR A 1 205 ? 9.114 -11.452 9.655 1.00 93.19 205 THR A O 1
ATOM 1633 N N . PRO A 1 206 ? 9.480 -11.543 7.434 1.00 92.81 206 PRO A N 1
ATOM 1634 C CA . PRO A 1 206 ? 10.645 -12.405 7.554 1.00 92.81 206 PRO A CA 1
ATOM 1635 C C . PRO A 1 206 ? 11.708 -11.812 8.489 1.00 92.81 206 PRO A C 1
ATOM 1637 O O . PRO A 1 206 ? 12.093 -10.649 8.383 1.00 92.81 206 PRO A O 1
ATOM 1640 N N . ASN A 1 207 ? 12.267 -12.637 9.381 1.00 87.81 207 ASN A N 1
ATOM 1641 C CA . ASN A 1 207 ? 13.265 -12.193 10.368 1.00 87.81 207 ASN A CA 1
ATOM 1642 C C . ASN A 1 207 ? 14.481 -11.481 9.748 1.00 87.81 207 ASN A C 1
ATOM 1644 O O . ASN A 1 207 ? 15.099 -10.627 10.390 1.00 87.81 207 ASN A O 1
ATOM 1648 N N . ALA A 1 208 ? 14.842 -11.838 8.513 1.00 90.44 208 ALA A N 1
ATOM 1649 C CA . ALA A 1 208 ? 15.917 -11.189 7.771 1.00 90.44 208 ALA A CA 1
ATOM 1650 C C . ALA A 1 208 ? 15.606 -9.715 7.450 1.00 90.44 208 ALA A C 1
ATOM 1652 O O . ALA A 1 208 ? 16.521 -8.889 7.464 1.00 90.44 208 ALA A O 1
ATOM 1653 N N . TRP A 1 209 ? 14.334 -9.375 7.220 1.00 92.56 209 TRP A N 1
ATOM 1654 C CA . TRP A 1 209 ? 13.889 -8.019 6.905 1.00 92.56 209 TRP A CA 1
ATOM 1655 C C . TRP A 1 209 ? 13.800 -7.146 8.145 1.00 92.56 209 TRP A C 1
ATOM 1657 O O . TRP A 1 209 ? 14.203 -5.991 8.084 1.00 92.56 209 TRP A O 1
ATOM 1667 N N . ASN A 1 210 ? 13.392 -7.693 9.295 1.00 88.94 210 ASN A N 1
ATOM 1668 C CA . ASN A 1 210 ? 13.293 -6.938 10.553 1.00 88.94 210 ASN A CA 1
ATOM 1669 C C . ASN A 1 210 ? 14.578 -6.157 10.882 1.00 88.94 210 ASN A C 1
ATOM 1671 O O . ASN A 1 210 ? 14.522 -5.003 11.302 1.00 88.94 210 ASN A O 1
ATOM 1675 N N . LYS A 1 211 ? 15.757 -6.751 10.644 1.00 87.50 211 LYS A N 1
ATOM 1676 C CA . LYS A 1 211 ? 17.057 -6.086 10.867 1.00 87.50 211 LYS A CA 1
ATOM 1677 C C . LYS A 1 211 ? 17.311 -4.908 9.926 1.00 87.50 211 LYS A C 1
ATOM 1679 O O . LYS A 1 211 ? 18.088 -4.023 10.269 1.00 87.50 211 LYS A O 1
ATOM 1684 N N . LYS A 1 212 ? 16.699 -4.929 8.743 1.00 91.81 212 LYS A N 1
ATOM 1685 C CA . LYS A 1 212 ? 16.821 -3.896 7.716 1.00 91.81 212 LYS A CA 1
ATOM 1686 C C . LYS A 1 212 ? 15.727 -2.844 7.846 1.00 91.81 212 LYS A C 1
ATOM 1688 O O . LYS A 1 212 ? 16.015 -1.693 7.593 1.00 91.81 212 LYS A O 1
ATOM 1693 N N . ILE A 1 213 ? 14.520 -3.215 8.273 1.00 91.94 213 ILE A N 1
ATOM 1694 C CA . ILE A 1 213 ? 13.368 -2.320 8.447 1.00 91.94 213 ILE A CA 1
ATOM 1695 C C . ILE A 1 213 ? 13.520 -1.444 9.693 1.00 91.94 213 ILE A C 1
ATOM 1697 O O . ILE A 1 213 ? 13.389 -0.227 9.600 1.00 91.94 213 ILE A O 1
ATOM 1701 N N . LYS A 1 214 ? 13.836 -2.042 10.851 1.00 90.50 214 LYS A N 1
ATOM 1702 C CA . LYS A 1 214 ? 13.840 -1.342 12.149 1.00 90.50 214 LYS A CA 1
ATOM 1703 C C . LYS A 1 214 ? 14.676 -0.059 12.201 1.00 90.50 214 LYS A C 1
ATOM 1705 O O . LYS A 1 214 ? 14.176 0.921 12.742 1.00 90.50 214 LYS A O 1
ATOM 1710 N N . PRO A 1 215 ? 15.895 0.001 11.626 1.00 90.00 215 PRO A N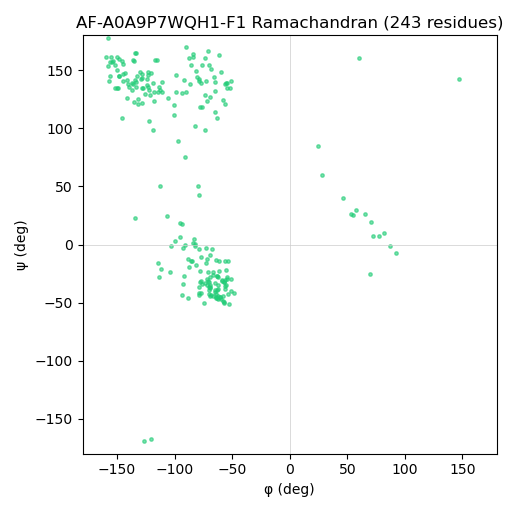 1
ATOM 1711 C CA . PRO A 1 215 ? 16.686 1.233 11.610 1.00 90.00 215 PRO A CA 1
ATOM 1712 C C . PRO A 1 215 ? 16.028 2.406 10.871 1.00 90.00 215 PRO A C 1
ATOM 1714 O O . PRO A 1 215 ? 16.507 3.531 10.991 1.00 90.00 215 PRO A O 1
ATOM 1717 N N . HIS A 1 216 ? 14.983 2.144 10.081 1.00 88.44 216 HIS A N 1
ATOM 1718 C CA . HIS A 1 216 ? 14.282 3.147 9.285 1.00 88.44 216 HIS A CA 1
ATOM 1719 C C . HIS A 1 216 ? 12.949 3.582 9.876 1.00 88.44 216 HIS A C 1
ATOM 1721 O O . HIS A 1 216 ? 12.314 4.454 9.295 1.00 88.44 216 HIS A O 1
ATOM 1727 N N . LEU A 1 217 ? 12.526 3.020 11.004 1.00 87.06 217 LEU A N 1
ATOM 1728 C CA . LEU A 1 217 ? 11.309 3.445 11.685 1.00 87.06 217 LEU A CA 1
ATOM 1729 C C . LEU A 1 217 ? 11.585 4.731 12.470 1.00 87.06 217 LEU A C 1
ATOM 1731 O O . LEU A 1 217 ? 12.658 4.898 13.045 1.00 87.06 217 LEU A O 1
ATOM 1735 N N . ASP A 1 218 ? 10.612 5.643 12.494 1.00 69.75 218 ASP A N 1
ATOM 1736 C CA . ASP A 1 218 ? 10.731 6.932 13.192 1.00 69.75 218 ASP A CA 1
ATOM 1737 C C . ASP A 1 218 ? 10.806 6.797 14.743 1.00 69.75 218 ASP A C 1
ATOM 1739 O O . ASP A 1 218 ? 11.024 7.808 15.411 1.00 69.75 218 ASP A O 1
ATOM 1743 N N . ASP A 1 219 ? 10.677 5.590 15.322 1.00 66.19 219 ASP A N 1
ATOM 1744 C CA . ASP A 1 219 ? 10.652 5.343 16.778 1.00 66.19 219 ASP A CA 1
ATOM 1745 C C . ASP A 1 219 ? 11.603 4.201 17.241 1.00 66.19 219 ASP A C 1
ATOM 1747 O O . ASP A 1 219 ? 11.425 3.050 16.818 1.00 66.19 219 ASP A O 1
ATOM 1751 N N . PRO A 1 220 ? 12.584 4.470 18.135 1.00 51.97 220 PRO A N 1
ATOM 1752 C CA . PRO A 1 220 ? 13.462 3.457 18.733 1.00 51.97 220 PRO A CA 1
ATOM 1753 C C . PRO A 1 220 ? 12.803 2.534 19.787 1.00 51.97 220 PRO A C 1
ATOM 1755 O O . PRO A 1 220 ? 13.366 1.470 20.071 1.00 51.97 220 PRO A O 1
ATOM 1758 N N . ASP A 1 221 ? 11.631 2.873 20.344 1.00 52.59 221 ASP A N 1
ATOM 1759 C CA . ASP A 1 221 ? 10.969 2.099 21.418 1.00 52.59 221 ASP A CA 1
ATOM 1760 C C . ASP A 1 221 ? 10.122 0.910 20.910 1.00 52.59 221 ASP A C 1
ATOM 1762 O O . ASP A 1 221 ? 9.608 0.106 21.695 1.00 52.59 221 ASP A O 1
ATOM 1766 N N . THR A 1 222 ? 10.083 0.683 19.591 1.00 51.91 222 THR A N 1
ATOM 1767 C CA . THR A 1 222 ? 9.479 -0.504 18.944 1.00 51.91 222 THR A CA 1
ATOM 1768 C C . THR A 1 222 ? 10.048 -1.848 19.429 1.00 51.91 222 THR A C 1
ATOM 1770 O O . THR A 1 222 ? 9.459 -2.902 19.198 1.00 51.91 222 THR A O 1
ATOM 1773 N N . THR A 1 223 ? 11.185 -1.851 20.130 1.00 48.78 223 THR A N 1
ATOM 1774 C CA . THR A 1 223 ? 11.846 -3.079 20.598 1.00 48.78 223 THR A CA 1
ATOM 1775 C C . THR A 1 223 ? 11.211 -3.724 21.835 1.00 48.78 223 THR A C 1
ATOM 1777 O O . THR A 1 223 ? 11.381 -4.932 22.013 1.00 48.78 223 THR A O 1
ATOM 1780 N N . ALA A 1 224 ? 10.471 -2.983 22.668 1.00 44.38 224 ALA A N 1
ATOM 1781 C CA . ALA A 1 224 ? 9.999 -3.501 23.957 1.00 44.38 224 ALA A CA 1
ATOM 1782 C C . ALA A 1 224 ? 8.768 -4.424 23.841 1.00 44.38 224 ALA A C 1
ATOM 1784 O O . ALA A 1 224 ? 8.748 -5.489 24.456 1.00 44.38 224 ALA A O 1
ATOM 1785 N N . LEU A 1 225 ? 7.782 -4.077 23.005 1.00 51.03 225 LEU A N 1
ATOM 1786 C CA . LEU A 1 225 ? 6.561 -4.883 22.830 1.00 51.03 225 LEU A CA 1
ATOM 1787 C C . LEU A 1 225 ? 6.801 -6.141 21.977 1.00 51.03 225 LEU A C 1
ATOM 1789 O O . LEU A 1 225 ? 6.226 -7.196 22.235 1.00 51.03 225 LEU A O 1
ATOM 1793 N N . GLU A 1 226 ? 7.693 -6.085 20.987 1.00 51.06 226 GLU A N 1
ATOM 1794 C CA . GLU A 1 226 ? 7.936 -7.225 20.096 1.00 51.06 226 GLU A CA 1
ATOM 1795 C C . GLU A 1 226 ? 8.662 -8.398 20.773 1.00 51.06 226 GLU A C 1
ATOM 1797 O O . GLU A 1 226 ? 8.410 -9.550 20.418 1.00 51.06 226 GLU A O 1
ATOM 1802 N N . LEU A 1 227 ? 9.540 -8.144 21.754 1.00 48.41 227 LEU A N 1
ATOM 1803 C CA . LEU A 1 227 ? 10.231 -9.205 22.499 1.00 48.41 227 LEU A CA 1
ATOM 1804 C C . LEU A 1 227 ? 9.256 -9.993 23.381 1.00 48.41 227 LEU A C 1
ATOM 1806 O O . LEU A 1 227 ? 9.288 -11.222 23.369 1.00 48.41 227 LEU A O 1
ATOM 1810 N N . GLU A 1 228 ? 8.349 -9.312 24.080 1.00 50.78 228 GLU A N 1
ATOM 1811 C CA . GLU A 1 228 ? 7.356 -9.958 24.947 1.00 50.78 228 GLU A CA 1
ATOM 1812 C C . GLU A 1 228 ? 6.366 -10.820 24.134 1.00 50.78 228 GLU A C 1
ATOM 1814 O O . 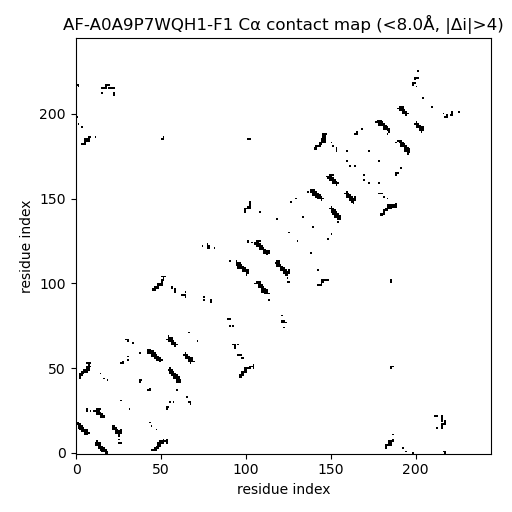GLU A 1 228 ? 6.076 -11.963 24.500 1.00 50.78 228 GLU A O 1
ATOM 1819 N N . TYR A 1 229 ? 5.956 -10.349 22.949 1.00 53.00 229 TYR A N 1
ATOM 1820 C CA . TYR A 1 229 ? 5.072 -11.097 22.045 1.00 53.00 229 TYR A CA 1
ATOM 1821 C C . TYR A 1 229 ? 5.776 -12.209 21.241 1.00 53.00 229 TYR A C 1
ATOM 1823 O O . TYR A 1 229 ? 5.162 -13.243 20.960 1.00 53.00 229 TYR A O 1
ATOM 1831 N N . ALA A 1 230 ? 7.055 -12.058 20.878 1.00 51.56 230 ALA A N 1
ATOM 1832 C CA . ALA A 1 230 ? 7.826 -13.116 20.214 1.00 51.56 230 ALA A CA 1
ATOM 1833 C C . ALA A 1 230 ? 8.131 -14.298 21.155 1.00 51.56 230 ALA A C 1
ATOM 1835 O O . ALA A 1 230 ? 8.100 -15.451 20.716 1.00 51.56 230 ALA A O 1
ATOM 1836 N N . TYR A 1 231 ? 8.354 -14.041 22.451 1.00 48.44 231 TYR A N 1
ATOM 1837 C CA . TYR A 1 231 ? 8.490 -15.104 23.455 1.00 48.44 231 TYR A CA 1
ATOM 1838 C C . TYR A 1 231 ? 7.167 -15.843 23.709 1.00 48.44 231 TYR A C 1
ATOM 1840 O O . TYR A 1 231 ? 7.173 -17.071 23.830 1.00 48.44 231 TYR A O 1
ATOM 1848 N N . ALA A 1 232 ? 6.026 -15.144 23.701 1.00 50.19 232 ALA A N 1
ATOM 1849 C CA . ALA A 1 232 ? 4.709 -15.780 23.807 1.00 50.19 232 ALA A CA 1
ATOM 1850 C C . ALA A 1 232 ? 4.411 -16.732 22.627 1.00 50.19 232 ALA A C 1
ATOM 1852 O O . ALA A 1 232 ? 3.826 -17.802 22.813 1.00 50.19 232 ALA A O 1
ATOM 1853 N N . LEU A 1 233 ? 4.881 -16.398 21.419 1.00 48.56 233 LEU A N 1
ATOM 1854 C CA . LEU A 1 233 ? 4.745 -17.245 20.227 1.00 48.56 233 LEU A CA 1
ATOM 1855 C C . LEU A 1 233 ? 5.596 -18.523 20.290 1.00 48.56 233 LEU A C 1
ATOM 1857 O O . LEU A 1 233 ? 5.134 -19.575 19.857 1.00 48.56 233 LEU A O 1
ATOM 1861 N N . GLN A 1 234 ? 6.805 -18.482 20.857 1.00 49.88 234 GLN A N 1
ATOM 1862 C CA . GLN A 1 234 ? 7.610 -19.699 21.048 1.00 49.88 234 GLN A CA 1
ATOM 1863 C C . GLN A 1 234 ? 7.051 -20.614 22.149 1.00 49.88 234 GLN A C 1
ATOM 1865 O O . GLN A 1 234 ? 7.185 -21.833 22.053 1.00 49.88 234 GLN A O 1
ATOM 1870 N N . ALA A 1 235 ? 6.387 -20.054 23.165 1.00 48.25 235 ALA A N 1
ATOM 1871 C CA . ALA A 1 235 ? 5.798 -20.827 24.259 1.00 48.25 235 ALA A CA 1
ATOM 1872 C C . ALA A 1 235 ? 4.523 -21.598 23.852 1.00 48.25 235 ALA A C 1
ATOM 1874 O O . ALA A 1 235 ? 4.298 -22.707 24.339 1.00 48.25 235 ALA A O 1
ATOM 1875 N N . ASN A 1 236 ? 3.714 -21.064 22.928 1.00 46.91 236 ASN A N 1
ATOM 1876 C CA . ASN A 1 236 ? 2.425 -21.661 22.542 1.00 46.91 236 ASN A CA 1
ATOM 187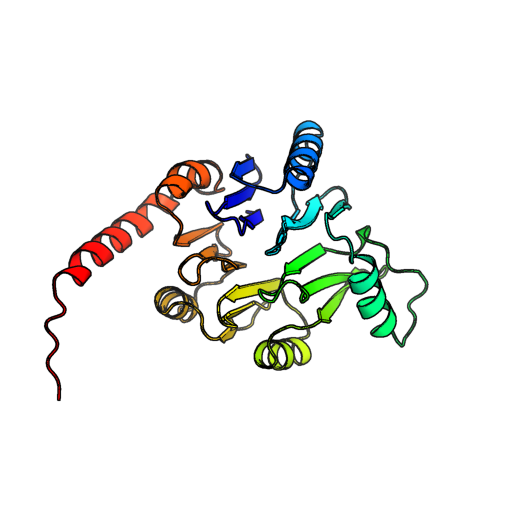7 C C . ASN A 1 236 ? 2.499 -22.702 21.411 1.00 46.91 236 ASN A C 1
ATOM 1879 O O . ASN A 1 236 ? 1.557 -23.470 21.221 1.00 46.91 236 ASN A O 1
ATOM 1883 N N . VAL A 1 237 ? 3.625 -22.809 20.698 1.00 47.56 237 VAL A N 1
ATOM 1884 C CA . VAL A 1 237 ? 3.839 -23.877 19.696 1.00 47.56 237 VAL A CA 1
ATOM 1885 C C . VAL A 1 237 ? 4.170 -25.229 20.367 1.00 47.56 237 VAL A C 1
ATOM 1887 O O . VAL A 1 237 ? 4.119 -26.275 19.725 1.00 47.56 237 VAL A O 1
ATOM 1890 N N . GLY A 1 238 ? 4.436 -25.246 21.681 1.00 40.88 238 GLY A N 1
ATOM 1891 C CA . GLY A 1 238 ? 4.755 -26.457 22.449 1.00 40.88 238 GLY A CA 1
ATOM 1892 C C . GLY A 1 238 ? 3.580 -27.174 23.133 1.00 40.88 238 GLY A C 1
ATOM 1893 O O . GLY A 1 238 ? 3.815 -28.208 23.756 1.00 40.88 238 GLY A O 1
ATOM 1894 N N . SER A 1 239 ? 2.341 -26.666 23.070 1.00 45.47 239 SER A N 1
ATOM 1895 C CA . SER A 1 239 ? 1.254 -27.136 23.957 1.00 45.47 239 SER A CA 1
ATOM 1896 C C . SER A 1 239 ? -0.105 -27.405 23.294 1.00 45.47 239 SER A C 1
ATOM 1898 O O . SER A 1 239 ? -1.118 -27.463 23.986 1.00 45.47 239 SER A O 1
ATOM 1900 N N . SER A 1 240 ? -0.167 -27.663 21.984 1.00 36.88 240 SER A N 1
ATOM 1901 C CA . SER A 1 240 ? -1.408 -28.154 21.354 1.00 36.88 240 SER A CA 1
ATOM 1902 C C . SER A 1 240 ? -1.474 -29.683 21.320 1.00 36.88 240 SER A C 1
ATOM 1904 O O . SER A 1 240 ? -1.309 -30.319 20.281 1.00 36.88 240 SER A O 1
ATOM 1906 N N . SER A 1 241 ? -1.759 -30.291 22.473 1.00 35.56 241 SER A N 1
ATOM 1907 C CA . SER A 1 241 ? -2.426 -31.595 22.517 1.00 35.56 241 SER A CA 1
ATOM 1908 C C . SER A 1 241 ? -3.931 -31.365 22.367 1.00 35.56 241 SER A C 1
ATOM 1910 O O . SER A 1 241 ? -4.597 -30.958 23.319 1.00 35.56 241 SER A O 1
ATOM 1912 N N . TYR A 1 242 ? -4.459 -31.604 21.167 1.00 31.58 242 TYR A N 1
ATOM 1913 C CA . TYR A 1 242 ? -5.890 -31.559 20.875 1.00 31.58 242 TYR A CA 1
ATOM 1914 C C . TYR A 1 242 ? -6.663 -32.510 21.803 1.00 31.58 242 TYR A C 1
ATOM 1916 O O . TYR A 1 242 ? -6.440 -33.722 21.790 1.00 31.58 242 TYR A O 1
ATOM 1924 N N . ARG A 1 243 ? -7.610 -31.975 22.581 1.00 31.83 243 ARG A N 1
ATOM 1925 C CA . ARG A 1 243 ? -8.763 -32.741 23.066 1.00 31.83 243 ARG A CA 1
ATOM 1926 C C . ARG A 1 243 ? -9.951 -32.392 22.184 1.00 31.83 243 ARG A C 1
ATOM 1928 O O . ARG A 1 243 ? -10.437 -31.270 22.211 1.00 31.83 243 ARG A O 1
ATOM 1935 N N . VAL A 1 244 ? -10.372 -33.384 21.411 1.00 33.19 244 VAL A N 1
ATOM 1936 C CA . VAL A 1 244 ? -11.656 -33.419 20.716 1.00 33.19 244 VAL A CA 1
ATOM 1937 C C . VAL A 1 244 ? -12.748 -33.631 21.761 1.00 33.19 244 VAL A C 1
ATOM 1939 O O . VAL A 1 244 ? -12.682 -34.629 22.478 1.00 33.19 244 VAL A O 1
ATOM 1942 N N . PHE A 1 245 ? -13.723 -32.726 21.813 1.00 42.84 245 PHE A N 1
ATOM 1943 C CA . PHE A 1 245 ? -15.124 -33.016 22.129 1.00 42.84 245 PHE A CA 1
ATOM 1944 C C . PHE A 1 245 ? -16.011 -32.053 21.349 1.00 42.84 245 PHE A C 1
ATOM 1946 O O . PHE A 1 245 ? -15.685 -30.845 21.352 1.00 42.84 245 PHE A O 1
#

Foldseek 3Di:
DKAKEWAQDPVTKIWIADPPDTDIDPADPVVVVVVVVCVVVVWGWQYWYAANVSWIWTATPVLDIDTPDPVVVVVQVQVVVVPPPDDDDRDDPSQWRYKYAALVRPKIKTWGADPVRQIDIGIDPAPPVVVVVVVPDRAWQEWEHEPPNWIWTDGPPDQIDIDPAPPVVVVVSPDPFAWRYKYYHSNDSQWIKTAGPVQAIDTDDPPVCCVVRQVRGPDPVNPPVVVVVVVVVVVVVPDPPDDDD

Solvent-accessible surface area (backbone atoms only — not comparable to full-atom values): 14154 Å² total; per-residue (Å²): 113,74,34,62,28,49,23,40,47,98,86,48,29,34,39,41,32,28,91,89,39,70,52,70,40,73,58,40,70,69,56,49,52,50,51,49,52,40,50,76,69,73,50,47,79,64,26,49,27,44,27,64,83,54,27,34,44,38,27,30,76,85,55,55,61,51,67,62,47,92,57,48,68,51,58,51,46,54,47,54,63,71,41,80,76,71,70,93,67,83,88,54,75,66,33,53,59,43,60,37,47,24,65,78,70,76,16,31,42,36,36,33,42,48,97,89,66,51,76,48,75,45,70,42,77,57,55,70,75,55,48,64,54,55,77,76,48,94,60,71,73,33,67,24,39,17,31,95,76,11,35,40,41,36,30,88,96,52,78,70,44,73,41,78,57,44,68,71,56,49,65,55,65,73,41,98,63,66,72,54,42,60,43,41,19,57,72,41,64,78,32,36,41,35,34,33,70,89,56,52,58,54,71,41,70,61,76,79,49,51,75,65,48,56,83,36,50,93,48,88,72,53,61,65,63,53,53,62,53,53,52,53,56,65,60,59,75,77,66,79,78,84,78,90,129